Protein AF-A0A6B3UHX6-F1 (afdb_monomer)

Sequence (248 aa):
MYDYSDFPTDAGGYEPQPWIELVLLAAVVVLPILAFFLARAMLVGRFETDRRKAVETIYDAIDVRARGAAAAVGPAILYGADLLVKEIKDRLGAVIALGGPLAKELKALEDAIKGPPPPPPPPPPPGGHKCTCVCTCVDGKGGEGRAKAEDGQAQGQGQGQGQSQVSILTSGSVILTAPPTTASTPTTSTTNNDGGHKLDQTQRVRLAVGAFTDYWSGHKAQRLKELSEAQKALLTPAPTVSKTPAKH

Secondary structure (DSSP, 8-state):
-----------------HHHHHHHHHHHHHHHHHHHHHHHHHHHHHHHHHHHHHHHHHHHHHHHHHHHHHH--TTHHHHHHHHHHHHHHHHHHHHHTT-SHHHHHHHHHHHHHH-SPPPPPPPPPPPP-----------------------------------------SSS-----PPP---------------S----HHHHHHHHHHHHHHHHHHTHHHHHHHHHHHHHHHHSPPP---------

Structure (mmCIF, N/CA/C/O backbone):
data_AF-A0A6B3UHX6-F1
#
_entry.id   AF-A0A6B3UHX6-F1
#
loop_
_atom_site.group_PDB
_atom_site.id
_atom_site.type_symbol
_atom_site.label_atom_id
_atom_site.label_alt_id
_atom_site.label_comp_id
_atom_site.label_asym_id
_atom_site.label_entity_id
_atom_site.label_seq_id
_atom_site.pdbx_PDB_ins_code
_atom_site.Cartn_x
_atom_site.Cartn_y
_atom_site.Cartn_z
_atom_site.occupancy
_atom_site.B_iso_or_equiv
_atom_site.auth_seq_id
_atom_site.auth_comp_id
_atom_site.auth_asym_id
_atom_site.auth_atom_id
_atom_site.pdbx_PDB_model_num
ATOM 1 N N . MET A 1 1 ? -6.515 -18.595 82.289 1.00 56.25 1 MET A N 1
ATOM 2 C CA . MET A 1 1 ? -7.726 -19.031 81.568 1.00 56.25 1 MET A CA 1
ATOM 3 C C . MET A 1 1 ? -8.511 -17.754 81.325 1.00 56.25 1 MET A C 1
ATOM 5 O O . MET A 1 1 ? -9.077 -17.234 82.271 1.00 56.25 1 MET A O 1
ATOM 9 N N . TYR A 1 2 ? -8.332 -17.129 80.156 1.00 52.44 2 TYR A N 1
ATOM 10 C CA . TYR A 1 2 ? -9.000 -15.864 79.836 1.00 52.44 2 TYR A CA 1
ATOM 11 C C . TYR A 1 2 ? -10.373 -16.195 79.266 1.00 52.44 2 TYR A C 1
ATOM 13 O O . TYR A 1 2 ? -10.468 -16.881 78.249 1.00 52.44 2 TYR A O 1
ATOM 21 N N . ASP A 1 3 ? -11.398 -15.760 79.986 1.00 55.28 3 ASP A N 1
ATOM 22 C CA . ASP A 1 3 ? -12.802 -15.885 79.622 1.00 55.28 3 ASP A CA 1
ATOM 23 C C . ASP A 1 3 ? -13.059 -15.042 78.365 1.00 55.28 3 ASP A C 1
ATOM 25 O O . ASP A 1 3 ? -12.891 -13.824 78.373 1.00 55.28 3 ASP A O 1
ATOM 29 N N . TYR A 1 4 ? -13.381 -15.706 77.256 1.00 61.19 4 TYR A N 1
ATOM 30 C CA . TYR A 1 4 ? -13.574 -15.109 75.926 1.00 61.19 4 TYR A CA 1
ATOM 31 C C . TYR A 1 4 ? -15.047 -14.728 75.686 1.00 61.19 4 TYR A C 1
ATOM 33 O O . TYR A 1 4 ? -15.516 -14.710 74.550 1.00 61.19 4 TYR A O 1
ATOM 41 N N . SER A 1 5 ? -15.797 -14.492 76.763 1.00 65.50 5 SER A N 1
ATOM 42 C CA . SER A 1 5 ? -17.263 -14.543 76.754 1.00 65.50 5 SER A CA 1
ATOM 43 C C . SER A 1 5 ? -17.946 -13.176 76.656 1.00 65.50 5 SER A C 1
ATOM 45 O O . SER A 1 5 ? -19.168 -13.122 76.703 1.00 65.50 5 SER A O 1
ATOM 47 N N . ASP A 1 6 ? -17.191 -12.085 76.505 1.00 62.28 6 ASP A N 1
ATOM 48 C CA . ASP A 1 6 ? -17.741 -10.724 76.566 1.00 62.28 6 ASP A CA 1
ATOM 49 C C . ASP A 1 6 ? -17.302 -9.872 75.364 1.00 62.28 6 ASP A C 1
ATOM 51 O O . ASP A 1 6 ? -16.693 -8.809 75.485 1.00 62.28 6 ASP A O 1
ATOM 55 N N . PHE A 1 7 ? -17.566 -10.380 74.155 1.00 62.78 7 PHE A N 1
ATOM 56 C CA . PHE A 1 7 ? -17.671 -9.505 72.990 1.00 62.78 7 PHE A CA 1
ATOM 57 C C . PHE A 1 7 ? -19.109 -8.986 72.942 1.00 62.78 7 PHE A C 1
ATOM 59 O O . PHE A 1 7 ? -20.023 -9.806 72.801 1.00 62.78 7 PHE A O 1
ATOM 66 N N . PRO A 1 8 ? -19.334 -7.662 73.044 1.00 64.44 8 PRO A N 1
ATOM 67 C CA . PRO A 1 8 ? -20.672 -7.098 72.985 1.00 64.44 8 PRO A CA 1
ATOM 68 C C . PRO A 1 8 ? -21.302 -7.506 71.655 1.00 64.44 8 PRO A C 1
ATOM 70 O O . PRO A 1 8 ? -20.912 -7.042 70.585 1.00 64.44 8 PRO A O 1
ATOM 73 N N . THR A 1 9 ? -22.254 -8.435 71.732 1.00 64.19 9 THR A N 1
ATOM 74 C CA . THR A 1 9 ? -23.029 -8.894 70.574 1.00 64.19 9 THR A CA 1
ATOM 75 C C . THR A 1 9 ? -24.146 -7.900 70.237 1.00 64.19 9 THR A C 1
ATOM 77 O O . THR A 1 9 ? -24.859 -8.084 69.256 1.00 64.19 9 THR A O 1
ATOM 80 N N . ASP A 1 10 ? -24.222 -6.784 70.973 1.00 55.72 10 ASP A N 1
ATOM 81 C CA . ASP A 1 10 ? -24.953 -5.565 70.620 1.00 55.72 10 ASP A CA 1
ATOM 82 C C . ASP A 1 10 ? -24.249 -4.816 69.473 1.00 55.72 10 ASP A C 1
ATOM 84 O O . ASP A 1 10 ? -23.983 -3.613 69.521 1.00 55.72 10 ASP A O 1
ATOM 88 N N . ALA A 1 11 ? -23.932 -5.534 68.396 1.00 60.22 11 ALA A N 1
ATOM 89 C CA . ALA A 1 11 ? -23.737 -4.922 67.098 1.00 60.22 11 ALA A CA 1
ATOM 90 C C . ALA A 1 11 ? -25.123 -4.447 66.656 1.00 60.22 11 ALA A C 1
ATOM 92 O O . ALA A 1 11 ? -25.902 -5.222 66.101 1.00 60.22 11 ALA A O 1
ATOM 93 N N . GLY A 1 12 ? -25.448 -3.200 67.016 1.00 57.28 12 GLY A N 1
ATOM 94 C CA . GLY A 1 12 ? -26.728 -2.557 66.740 1.00 57.28 12 GLY A CA 1
ATOM 95 C C . GLY A 1 12 ? -27.237 -2.938 65.357 1.00 57.28 12 GLY A C 1
ATOM 96 O O . GLY A 1 12 ? -26.517 -2.777 64.370 1.00 57.28 12 GLY A O 1
ATOM 97 N N . GLY A 1 13 ? -28.447 -3.504 65.326 1.00 60.69 13 GLY A N 1
ATOM 98 C CA . GLY A 1 13 ? -29.090 -4.003 64.120 1.00 60.69 13 GLY A CA 1
ATOM 99 C C . GLY A 1 13 ? -29.012 -2.945 63.034 1.00 60.69 13 GLY A C 1
ATOM 100 O O . GLY A 1 13 ? -29.672 -1.911 63.112 1.00 60.69 13 GLY A O 1
ATOM 101 N N . TYR A 1 14 ? -28.139 -3.182 62.061 1.00 66.75 14 TYR A N 1
ATOM 102 C CA . TYR A 1 14 ? -27.963 -2.295 60.930 1.00 66.75 14 TYR A CA 1
ATOM 103 C C . TYR A 1 14 ? -29.204 -2.476 60.062 1.00 66.75 14 TYR A C 1
ATOM 105 O O . TYR A 1 14 ? -29.227 -3.335 59.189 1.00 66.75 14 TYR A O 1
ATOM 113 N N . GLU A 1 15 ? -30.274 -1.741 60.366 1.00 73.75 15 GLU A N 1
ATOM 114 C CA . GLU A 1 15 ? -31.429 -1.631 59.484 1.00 73.75 15 GLU A CA 1
ATOM 115 C C . GLU A 1 15 ? -30.927 -0.913 58.228 1.00 73.75 15 GLU A C 1
ATOM 117 O O . GLU A 1 15 ? -30.582 0.276 58.300 1.00 73.75 15 GLU A O 1
ATOM 122 N N . PRO A 1 16 ? -30.770 -1.622 57.093 1.00 69.25 16 PRO A N 1
ATOM 123 C CA . PRO A 1 16 ? -30.235 -1.006 55.900 1.00 69.25 16 PRO A CA 1
ATOM 124 C C . PRO A 1 16 ? -31.218 0.079 55.482 1.00 69.25 16 PRO A C 1
ATOM 126 O O . PRO A 1 16 ? -32.378 -0.173 55.160 1.00 69.25 16 PRO A O 1
ATOM 129 N N . GLN A 1 17 ? -30.753 1.322 55.532 1.00 82.62 17 GLN A N 1
ATOM 130 C CA . GLN A 1 17 ? -31.543 2.446 55.070 1.00 82.62 17 GLN A CA 1
ATOM 131 C C . GLN A 1 17 ? -31.915 2.193 53.595 1.00 82.62 17 GLN A C 1
ATOM 133 O O . GLN A 1 17 ? -31.029 1.863 52.803 1.00 82.62 17 GLN A O 1
ATOM 138 N N . PRO A 1 18 ? -33.182 2.370 53.181 1.00 85.50 18 PRO A N 1
ATOM 139 C CA . PRO A 1 18 ? -33.669 1.928 51.867 1.00 85.50 18 PRO A CA 1
ATOM 140 C C . PRO A 1 18 ? -32.958 2.602 50.680 1.00 85.50 18 PRO A C 1
ATOM 142 O O . PRO A 1 18 ? -32.935 2.076 49.569 1.00 85.50 18 PRO A O 1
ATOM 145 N N . TRP A 1 19 ? -32.329 3.759 50.901 1.00 87.44 19 TRP A N 1
ATOM 146 C CA . TRP A 1 19 ? -31.513 4.425 49.888 1.00 87.44 19 TRP A CA 1
ATOM 147 C C . TRP A 1 19 ? -30.165 3.727 49.645 1.00 87.44 19 TRP A C 1
ATOM 149 O O . TRP A 1 19 ? -29.647 3.802 48.533 1.00 87.44 19 TRP A O 1
ATOM 159 N N . ILE A 1 20 ? -29.607 3.020 50.636 1.00 88.38 20 ILE A N 1
ATOM 160 C CA . ILE A 1 20 ? -28.344 2.280 50.494 1.00 88.38 20 ILE A CA 1
ATOM 161 C C . ILE A 1 20 ? -28.529 1.127 49.505 1.00 88.38 20 ILE A C 1
ATOM 163 O O . ILE A 1 20 ? -27.691 0.953 48.622 1.00 88.38 20 ILE A O 1
ATOM 167 N N . GLU A 1 21 ? -29.643 0.393 49.584 1.00 85.75 21 GLU A N 1
ATOM 168 C CA . GLU A 1 21 ? -29.944 -0.688 48.634 1.00 85.75 21 GLU A CA 1
ATOM 169 C C . GLU A 1 21 ? -30.117 -0.169 47.201 1.00 85.75 21 GLU A C 1
ATOM 171 O O . GLU A 1 21 ? -29.601 -0.770 46.256 1.00 85.75 21 GLU A O 1
ATOM 176 N N . LEU A 1 22 ? -30.760 0.993 47.030 1.00 87.75 22 LEU A N 1
ATOM 177 C CA . LEU A 1 22 ? -30.884 1.651 45.726 1.00 87.75 22 LEU A CA 1
ATOM 178 C C . LEU A 1 22 ? -29.526 2.065 45.149 1.00 87.75 22 LEU A C 1
ATOM 180 O O . LEU A 1 22 ? -29.287 1.874 43.957 1.00 87.75 22 LEU A O 1
ATOM 184 N N . VAL A 1 23 ? -28.625 2.602 45.977 1.00 90.75 23 VAL A N 1
ATOM 185 C CA . VAL A 1 23 ? -27.266 2.968 45.547 1.00 90.75 23 VAL A CA 1
ATOM 186 C C . VAL A 1 23 ? -26.462 1.727 45.164 1.00 90.75 23 VAL A C 1
ATOM 188 O O . VAL A 1 23 ? -25.767 1.744 44.149 1.00 90.75 23 VAL A O 1
ATOM 191 N N . LEU A 1 24 ? -26.583 0.637 45.923 1.00 89.69 24 LEU A N 1
ATOM 192 C CA . LEU A 1 24 ? -25.912 -0.631 45.631 1.00 89.69 24 LEU A CA 1
ATOM 193 C C . LEU A 1 24 ? -26.404 -1.238 44.313 1.00 89.69 24 LEU A C 1
ATOM 195 O O . LEU A 1 24 ? -25.592 -1.614 43.468 1.00 89.69 24 LEU A O 1
ATOM 199 N N . LEU A 1 25 ? -27.719 -1.260 44.088 1.00 89.50 25 LEU A N 1
ATOM 200 C CA . LEU A 1 25 ? -28.306 -1.745 42.840 1.00 89.50 25 LEU A CA 1
ATOM 201 C C . LEU A 1 25 ? -27.918 -0.856 41.649 1.00 89.50 25 LEU A C 1
ATOM 203 O O . LEU A 1 25 ? -27.540 -1.364 40.593 1.00 89.50 25 LEU A O 1
ATOM 207 N N . ALA A 1 26 ? -27.924 0.468 41.828 1.00 90.19 26 ALA A N 1
ATOM 208 C CA . ALA A 1 26 ? -27.450 1.402 40.813 1.00 90.19 26 ALA A CA 1
ATOM 209 C C . ALA A 1 26 ? -25.963 1.186 40.494 1.00 90.19 26 ALA A C 1
ATOM 211 O O . ALA A 1 26 ? -25.594 1.168 39.322 1.00 90.19 26 ALA A O 1
ATOM 212 N N . ALA A 1 27 ? -25.110 0.954 41.494 1.00 91.88 27 ALA A N 1
ATOM 213 C CA . ALA A 1 27 ? -23.693 0.669 41.283 1.00 91.88 27 ALA A CA 1
ATOM 214 C C . ALA A 1 27 ? -23.483 -0.626 40.479 1.00 91.88 27 ALA A C 1
ATOM 216 O O . ALA A 1 27 ? -22.686 -0.636 39.539 1.00 91.88 27 ALA A O 1
ATOM 217 N N . VAL A 1 28 ? -24.245 -1.685 40.777 1.00 93.69 28 VAL A N 1
ATOM 218 C CA . VAL A 1 28 ? -24.197 -2.964 40.043 1.00 93.69 28 VAL A CA 1
ATOM 219 C C . VAL A 1 28 ? -24.607 -2.808 38.575 1.00 93.69 28 VAL A C 1
ATOM 221 O O . VAL A 1 28 ? -24.121 -3.561 37.740 1.00 93.69 28 VAL A O 1
ATOM 224 N N . VAL A 1 29 ? -25.442 -1.824 38.228 1.00 92.88 29 VAL A N 1
ATOM 225 C CA . VAL A 1 29 ? -25.860 -1.565 36.837 1.00 92.88 29 VAL A CA 1
ATOM 226 C C . VAL A 1 29 ? -24.941 -0.565 36.130 1.00 92.88 29 VAL A C 1
ATOM 228 O O . VAL A 1 29 ? -24.552 -0.774 34.982 1.00 92.88 29 VAL A O 1
ATOM 231 N N . VAL A 1 30 ? -24.552 0.519 36.799 1.00 92.56 30 VAL A N 1
ATOM 232 C CA . VAL A 1 30 ? -23.765 1.603 36.192 1.00 92.56 30 VAL A CA 1
ATOM 233 C C . VAL A 1 30 ? -22.323 1.172 35.935 1.00 92.56 30 VAL A C 1
ATOM 235 O O . VAL A 1 30 ? -21.780 1.480 34.873 1.00 92.56 30 VAL A O 1
ATOM 238 N N . LEU A 1 31 ? -21.702 0.426 36.855 1.00 92.12 31 LEU A N 1
ATOM 239 C CA . LEU A 1 31 ? -20.318 -0.030 36.700 1.00 92.12 31 LEU A CA 1
ATOM 240 C C . LEU A 1 31 ? -20.091 -0.926 35.468 1.00 92.12 31 LEU A C 1
ATOM 242 O O . LEU A 1 31 ? -19.160 -0.630 34.716 1.00 92.12 31 LEU A O 1
ATOM 246 N N . PRO A 1 32 ? -20.897 -1.970 35.181 1.00 88.81 32 PRO A N 1
ATOM 247 C CA . PRO A 1 32 ? -20.701 -2.775 33.977 1.00 88.81 32 PRO A CA 1
ATOM 248 C C . PRO A 1 32 ? -21.009 -1.997 32.697 1.00 88.81 32 PRO A C 1
ATOM 250 O O . PRO A 1 32 ? -20.323 -2.200 31.697 1.00 88.81 32 PRO A O 1
ATOM 253 N N . ILE A 1 33 ? -21.977 -1.072 32.714 1.00 89.06 33 ILE A N 1
ATOM 254 C CA . ILE A 1 33 ? -22.246 -0.197 31.564 1.00 89.06 33 ILE A CA 1
ATOM 255 C C . ILE A 1 33 ? -21.021 0.680 31.281 1.00 89.06 33 ILE A C 1
ATOM 257 O O . ILE A 1 33 ? -20.540 0.723 30.149 1.00 89.06 33 ILE A O 1
ATOM 261 N N . LEU A 1 34 ? -20.464 1.331 32.304 1.00 91.31 34 LEU A N 1
ATOM 262 C CA . LEU A 1 34 ? -19.262 2.150 32.163 1.00 91.31 34 LEU A CA 1
ATOM 263 C C . LEU A 1 34 ? -18.059 1.314 31.698 1.00 91.31 34 LEU A C 1
ATOM 265 O O . LEU A 1 34 ? -17.353 1.719 30.774 1.00 91.31 34 LEU A O 1
ATOM 269 N N . ALA A 1 35 ? -17.858 0.129 32.279 1.00 88.38 35 ALA A N 1
ATOM 270 C CA . ALA A 1 35 ? -16.807 -0.799 31.871 1.00 88.38 35 ALA A CA 1
ATOM 271 C C . ALA A 1 35 ? -16.966 -1.233 30.406 1.00 88.38 35 ALA A C 1
ATOM 273 O O . ALA A 1 35 ? -15.982 -1.273 29.671 1.00 88.38 35 ALA A O 1
ATOM 274 N N . PHE A 1 36 ? -18.195 -1.486 29.948 1.00 90.56 36 PHE A N 1
ATOM 275 C CA . PHE A 1 36 ? -18.488 -1.802 28.551 1.00 90.56 36 PHE A CA 1
ATOM 276 C C . PHE A 1 36 ? -18.148 -0.637 27.613 1.00 90.56 36 PHE A C 1
ATOM 278 O O . PHE A 1 36 ? -17.513 -0.849 26.579 1.00 90.56 36 PHE A O 1
ATOM 285 N N . PHE A 1 37 ? -18.512 0.599 27.968 1.00 86.81 37 PHE A N 1
ATOM 286 C CA . PHE A 1 37 ? -18.169 1.776 27.164 1.00 86.81 37 PHE A CA 1
ATOM 287 C C . PHE A 1 37 ? -16.658 2.027 27.112 1.00 86.81 37 PHE A C 1
ATOM 289 O O . PHE A 1 37 ? -16.133 2.308 26.035 1.00 86.81 37 PHE A O 1
ATOM 296 N N . LEU A 1 38 ? -15.946 1.863 28.230 1.00 86.50 38 LEU A N 1
ATOM 297 C CA . LEU A 1 38 ? -14.486 1.981 28.278 1.00 86.50 38 LEU A CA 1
ATOM 298 C C . LEU A 1 38 ? -13.796 0.870 27.477 1.00 86.50 38 LEU A C 1
ATOM 300 O O . LEU A 1 38 ? -12.899 1.155 26.683 1.00 86.50 38 LEU A O 1
ATOM 304 N N . ALA A 1 39 ? -14.249 -0.380 27.614 1.00 80.00 39 ALA A N 1
ATOM 305 C CA . ALA A 1 39 ? -13.743 -1.507 26.836 1.00 80.00 39 ALA A CA 1
ATOM 306 C C . ALA A 1 39 ? -13.970 -1.290 25.334 1.00 80.00 39 ALA A C 1
ATOM 308 O O . ALA A 1 39 ? -13.058 -1.492 24.534 1.00 80.00 39 ALA A O 1
ATOM 309 N N . ARG A 1 40 ? -15.155 -0.804 24.945 1.00 78.19 40 ARG A N 1
ATOM 310 C CA . ARG A 1 40 ? -15.479 -0.472 23.554 1.00 78.19 40 ARG A CA 1
ATOM 311 C C . ARG A 1 40 ? -14.627 0.682 23.024 1.00 78.19 40 ARG A C 1
ATOM 313 O O . ARG A 1 40 ? -14.124 0.582 21.908 1.00 78.19 40 ARG A O 1
ATOM 320 N N . ALA A 1 41 ? -14.431 1.744 23.805 1.00 73.75 41 ALA A N 1
ATOM 321 C CA . ALA A 1 41 ? -13.583 2.873 23.425 1.00 73.75 41 ALA A CA 1
ATOM 322 C C . ALA A 1 41 ? -12.118 2.445 23.233 1.00 73.75 41 ALA A C 1
ATOM 324 O O . ALA A 1 41 ? -11.493 2.821 22.241 1.00 73.75 41 ALA A O 1
ATOM 325 N N . MET A 1 42 ? -11.590 1.593 24.120 1.00 74.69 42 MET A N 1
ATOM 326 C CA . MET A 1 42 ? -10.247 1.029 23.962 1.00 74.69 42 MET A CA 1
ATOM 327 C C . MET A 1 42 ? -10.135 0.096 22.756 1.00 74.69 42 MET A C 1
ATOM 329 O O . MET A 1 42 ? -9.127 0.148 22.052 1.00 74.69 42 MET A O 1
ATOM 333 N N . LEU A 1 43 ? -11.155 -0.725 22.480 1.00 71.00 43 LEU A N 1
ATOM 334 C CA . LEU A 1 43 ? -11.156 -1.600 21.307 1.00 71.00 43 LEU A CA 1
ATOM 335 C C . LEU A 1 43 ? -11.064 -0.769 20.020 1.00 71.00 43 LEU A C 1
ATOM 337 O O . LEU A 1 43 ? -10.201 -1.022 19.186 1.00 71.00 43 LEU A O 1
ATOM 341 N N . VAL A 1 44 ? -11.901 0.267 19.895 1.00 70.50 44 VAL A N 1
ATOM 342 C CA . VAL A 1 44 ? -11.928 1.158 18.722 1.00 70.50 44 VAL A CA 1
ATOM 343 C C . VAL A 1 44 ? -10.605 1.917 18.562 1.00 70.50 44 VAL A C 1
ATOM 345 O O . VAL A 1 44 ? -10.053 1.937 17.463 1.00 70.50 44 VAL A O 1
ATOM 348 N N . GLY A 1 45 ? -10.040 2.460 19.646 1.00 66.50 45 GLY A N 1
ATOM 349 C CA . GLY A 1 45 ? -8.760 3.180 19.590 1.00 66.50 45 GLY A CA 1
ATOM 350 C C . GLY A 1 45 ? -7.567 2.297 19.196 1.00 66.50 45 GLY A C 1
ATOM 351 O O . GLY A 1 45 ? -6.654 2.753 18.500 1.00 66.50 45 GLY A O 1
ATOM 352 N N . ARG A 1 46 ? -7.581 1.013 19.583 1.00 70.25 46 ARG A N 1
ATOM 353 C CA . ARG A 1 46 ? -6.518 0.053 19.241 1.00 70.25 46 ARG A CA 1
ATOM 354 C C . ARG A 1 46 ? -6.543 -0.326 17.759 1.00 70.25 46 ARG A C 1
ATOM 356 O O . ARG A 1 46 ? -5.499 -0.350 17.112 1.00 70.25 46 ARG A O 1
ATOM 363 N N . PHE A 1 47 ? -7.736 -0.500 17.187 1.00 68.50 47 PHE A N 1
ATOM 364 C CA . PHE A 1 47 ? -7.879 -0.745 15.749 1.00 68.50 47 PHE A CA 1
ATOM 365 C C . PHE A 1 47 ? -7.375 0.422 14.897 1.00 68.50 47 PHE A C 1
ATOM 367 O O . PHE A 1 47 ? -6.796 0.198 13.837 1.00 68.50 47 PHE A O 1
ATOM 374 N N . GLU A 1 48 ? -7.554 1.667 15.340 1.00 74.00 48 GLU A N 1
ATOM 375 C CA . GLU A 1 48 ? -7.044 2.832 14.609 1.00 74.00 48 GLU A CA 1
ATOM 376 C C . GLU A 1 48 ? -5.514 2.887 14.589 1.00 74.00 48 GLU A C 1
ATOM 378 O O . GLU A 1 48 ? -4.920 3.243 13.567 1.00 74.00 48 GLU A O 1
ATOM 383 N N . THR A 1 49 ? -4.863 2.499 15.688 1.00 78.38 49 THR A N 1
ATOM 384 C CA . THR A 1 49 ? -3.397 2.442 15.758 1.00 78.38 49 THR A CA 1
ATOM 385 C C . THR A 1 49 ? -2.841 1.297 14.919 1.00 78.38 49 THR A C 1
ATOM 387 O O . THR A 1 49 ? -1.910 1.512 14.141 1.00 78.38 49 THR A O 1
ATOM 390 N N . ASP A 1 50 ? -3.441 0.110 15.008 1.00 81.25 50 ASP A N 1
ATOM 391 C CA . ASP A 1 50 ? -3.041 -1.047 14.201 1.00 81.25 50 ASP A CA 1
ATOM 392 C C . ASP A 1 50 ? -3.261 -0.790 12.706 1.00 81.25 50 ASP A C 1
ATOM 394 O O . ASP A 1 50 ? -2.434 -1.156 11.870 1.00 81.25 50 ASP A O 1
ATOM 398 N N . ARG A 1 51 ? -4.322 -0.056 12.357 1.00 80.62 51 ARG A N 1
ATOM 399 C CA . ARG A 1 51 ? -4.589 0.359 10.982 1.00 80.62 51 ARG A CA 1
ATOM 400 C C . ARG A 1 51 ? -3.538 1.327 10.450 1.00 80.62 51 ARG A C 1
ATOM 402 O O . ARG A 1 51 ? -3.074 1.139 9.329 1.00 80.62 51 ARG A O 1
ATOM 409 N N . ARG A 1 52 ? -3.133 2.339 11.227 1.00 85.12 52 ARG A N 1
ATOM 410 C CA . ARG A 1 52 ? -2.051 3.256 10.819 1.00 85.12 52 ARG A CA 1
ATOM 411 C C . ARG A 1 52 ? -0.748 2.496 10.577 1.00 85.12 52 ARG A C 1
ATOM 413 O O . ARG A 1 52 ? -0.145 2.668 9.523 1.00 85.12 52 ARG A O 1
ATOM 420 N N . LYS A 1 53 ? -0.387 1.585 11.486 1.00 89.06 53 LYS A N 1
ATOM 421 C CA . LYS A 1 53 ? 0.794 0.721 11.335 1.00 89.06 53 LYS A CA 1
ATOM 422 C C . LYS A 1 53 ? 0.712 -0.169 10.096 1.00 89.06 53 LYS A C 1
ATOM 424 O O . LYS A 1 53 ? 1.707 -0.328 9.395 1.00 89.06 53 LYS A O 1
ATOM 429 N N . ALA A 1 54 ? -0.461 -0.727 9.794 1.00 87.06 54 ALA A N 1
ATOM 430 C CA . ALA A 1 54 ? -0.658 -1.535 8.593 1.00 87.06 54 ALA A CA 1
ATOM 431 C C . ALA A 1 54 ? -0.445 -0.711 7.311 1.00 87.06 54 ALA A C 1
ATOM 433 O O . ALA A 1 54 ? 0.232 -1.174 6.395 1.00 87.06 54 ALA A O 1
ATOM 434 N N . VAL A 1 55 ? -0.964 0.521 7.259 1.00 90.31 55 VAL A N 1
ATOM 435 C CA . VAL A 1 55 ? -0.778 1.425 6.110 1.00 90.31 55 VAL A CA 1
ATOM 436 C C . VAL A 1 55 ? 0.692 1.821 5.947 1.00 90.31 55 VAL A C 1
ATOM 438 O O . VAL A 1 55 ? 1.205 1.787 4.831 1.00 90.31 55 VAL A O 1
ATOM 441 N N . GLU A 1 56 ? 1.390 2.129 7.041 1.00 92.69 56 GLU A N 1
ATOM 442 C CA . GLU A 1 56 ? 2.835 2.399 7.021 1.00 92.69 56 GLU A CA 1
ATOM 443 C C . GLU A 1 56 ? 3.633 1.185 6.533 1.00 92.69 56 GLU A C 1
ATOM 445 O O . GLU A 1 56 ? 4.480 1.319 5.655 1.00 92.69 56 GLU A O 1
ATOM 450 N N . THR A 1 57 ? 3.290 -0.013 7.009 1.00 92.94 57 THR A N 1
ATOM 451 C CA . THR A 1 57 ? 3.937 -1.265 6.586 1.00 92.94 57 THR A CA 1
ATOM 452 C C . THR A 1 57 ? 3.738 -1.525 5.090 1.00 92.94 57 THR A C 1
ATOM 454 O O . THR A 1 57 ? 4.667 -1.945 4.403 1.00 92.94 57 THR A O 1
ATOM 457 N N . ILE A 1 58 ? 2.536 -1.269 4.559 1.00 91.69 58 ILE A N 1
ATOM 458 C CA . ILE A 1 58 ? 2.257 -1.379 3.119 1.00 91.69 58 ILE A CA 1
ATOM 459 C C . ILE A 1 58 ? 3.083 -0.356 2.338 1.00 91.69 58 ILE A C 1
ATOM 461 O O . ILE A 1 58 ? 3.663 -0.701 1.308 1.00 91.69 58 ILE A O 1
ATOM 465 N N . TYR A 1 59 ? 3.152 0.882 2.830 1.00 94.56 59 TYR A N 1
ATOM 466 C CA . TYR A 1 59 ? 3.921 1.937 2.187 1.00 94.56 59 TYR A CA 1
ATOM 467 C C . TYR A 1 59 ? 5.407 1.586 2.097 1.00 94.56 59 TYR A C 1
ATOM 469 O O . TYR A 1 59 ? 5.986 1.662 1.012 1.00 94.56 59 TYR A O 1
ATOM 477 N N . ASP A 1 60 ? 6.004 1.167 3.214 1.00 95.38 60 ASP A N 1
ATOM 478 C CA . ASP A 1 60 ? 7.427 0.844 3.285 1.00 95.38 60 ASP A CA 1
ATOM 479 C C . ASP A 1 60 ? 7.755 -0.402 2.440 1.00 95.38 60 ASP A C 1
ATOM 481 O O . ASP A 1 60 ? 8.778 -0.430 1.757 1.00 95.38 60 ASP A O 1
ATOM 485 N N . ALA A 1 61 ? 6.863 -1.401 2.385 1.00 95.00 61 ALA A N 1
ATOM 486 C CA . ALA A 1 61 ? 7.033 -2.565 1.511 1.00 95.00 61 ALA A CA 1
ATOM 487 C C . ALA A 1 61 ? 7.078 -2.180 0.020 1.00 95.00 61 ALA A C 1
ATOM 489 O O . ALA A 1 61 ? 7.942 -2.662 -0.718 1.00 95.00 61 ALA A O 1
ATOM 490 N N . ILE A 1 62 ? 6.179 -1.293 -0.423 1.00 94.81 62 ILE A N 1
ATOM 491 C CA . ILE A 1 62 ? 6.153 -0.804 -1.809 1.00 94.81 62 ILE A CA 1
ATOM 492 C C . ILE A 1 62 ? 7.381 0.064 -2.095 1.00 94.81 62 ILE A C 1
ATOM 494 O O . ILE A 1 62 ? 7.991 -0.092 -3.149 1.00 94.81 62 ILE A O 1
ATOM 498 N N . ASP A 1 63 ? 7.787 0.926 -1.160 1.00 95.75 63 ASP A N 1
ATOM 499 C CA . ASP A 1 63 ? 8.958 1.795 -1.327 1.00 95.75 63 ASP A CA 1
ATOM 500 C C . ASP A 1 63 ? 10.254 0.982 -1.480 1.00 95.75 63 ASP A C 1
ATOM 502 O O . ASP A 1 63 ? 11.047 1.229 -2.390 1.00 95.75 63 ASP A O 1
ATOM 506 N N . VAL A 1 64 ? 10.443 -0.061 -0.661 1.00 96.38 64 VAL A N 1
ATOM 507 C CA . VAL A 1 64 ? 11.597 -0.971 -0.774 1.00 96.38 64 VAL A CA 1
ATOM 508 C C . VAL A 1 64 ? 11.621 -1.668 -2.138 1.00 96.38 64 VAL A C 1
ATOM 510 O O . VAL A 1 64 ? 12.678 -1.757 -2.768 1.00 96.38 64 VAL A O 1
ATOM 513 N N . ARG A 1 65 ? 10.467 -2.133 -2.634 1.00 96.62 65 ARG A N 1
ATOM 514 C CA . ARG A 1 65 ? 10.366 -2.758 -3.964 1.00 96.62 65 ARG A CA 1
ATOM 515 C C . ARG A 1 65 ? 10.604 -1.760 -5.091 1.00 96.62 65 ARG A C 1
ATOM 517 O O . ARG A 1 65 ? 11.303 -2.102 -6.040 1.00 96.62 65 ARG A O 1
ATOM 524 N N . ALA A 1 66 ? 10.075 -0.544 -4.980 1.00 96.31 66 ALA A N 1
ATOM 525 C CA . ALA A 1 66 ? 10.248 0.510 -5.972 1.00 96.31 66 ALA A CA 1
ATOM 526 C C . ALA A 1 66 ? 11.725 0.890 -6.113 1.00 96.31 66 ALA A C 1
ATOM 528 O O . ALA A 1 66 ? 12.262 0.881 -7.218 1.00 96.31 66 ALA A O 1
ATOM 529 N N . ARG A 1 67 ? 12.423 1.089 -4.988 1.00 96.62 67 ARG A N 1
ATOM 530 C CA . ARG A 1 67 ? 13.873 1.334 -4.975 1.00 96.62 67 ARG A CA 1
ATOM 531 C C . ARG A 1 67 ? 14.667 0.151 -5.521 1.00 96.62 67 ARG A C 1
ATOM 533 O O . ARG A 1 67 ? 15.608 0.356 -6.279 1.00 96.62 67 ARG A O 1
ATOM 540 N N . GLY A 1 68 ? 14.279 -1.079 -5.176 1.00 95.69 68 GLY A N 1
ATOM 541 C CA . GLY A 1 68 ? 14.898 -2.291 -5.717 1.00 95.69 68 GLY A CA 1
ATOM 542 C C . GLY A 1 68 ? 14.746 -2.404 -7.238 1.00 95.69 68 GLY A C 1
ATOM 543 O O . GLY A 1 68 ? 15.711 -2.720 -7.930 1.00 95.69 68 GLY A O 1
ATOM 544 N N . ALA A 1 69 ? 13.563 -2.085 -7.767 1.00 96.25 69 ALA A N 1
ATOM 545 C CA . ALA A 1 69 ? 13.311 -2.035 -9.203 1.00 96.25 69 ALA A CA 1
ATOM 546 C C . ALA A 1 69 ? 14.101 -0.901 -9.877 1.00 96.25 69 ALA A C 1
ATOM 548 O O . ALA A 1 69 ? 14.704 -1.120 -10.923 1.00 96.25 69 ALA A O 1
ATOM 549 N N . ALA A 1 70 ? 14.160 0.285 -9.266 1.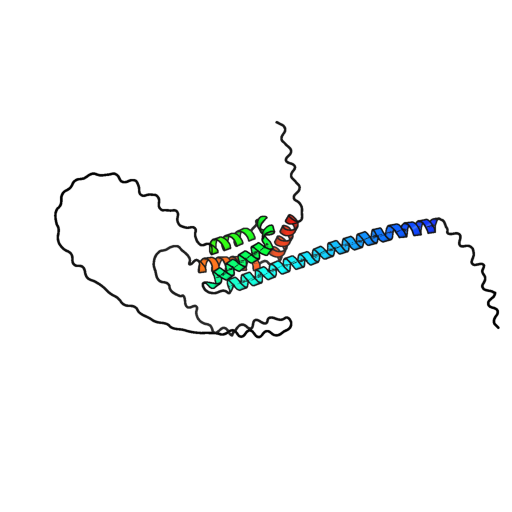00 95.81 70 ALA A N 1
ATOM 550 C CA . ALA A 1 70 ? 14.907 1.430 -9.789 1.00 95.81 70 ALA A CA 1
ATOM 551 C C . ALA A 1 70 ? 16.429 1.194 -9.813 1.00 95.81 70 ALA A C 1
ATOM 553 O O . ALA A 1 70 ? 17.122 1.695 -10.700 1.00 95.81 70 ALA A O 1
ATOM 554 N N . ALA A 1 71 ? 16.948 0.417 -8.858 1.00 96.12 71 ALA A N 1
ATOM 555 C CA . ALA A 1 71 ? 18.356 0.040 -8.783 1.00 96.12 71 ALA A CA 1
ATOM 556 C C . ALA A 1 71 ? 18.751 -1.056 -9.791 1.00 96.12 71 ALA A C 1
ATOM 558 O O . ALA A 1 71 ? 19.941 -1.251 -10.041 1.00 96.12 71 ALA A O 1
ATOM 559 N N . ALA A 1 72 ? 17.787 -1.776 -10.373 1.00 95.88 72 ALA A N 1
ATOM 560 C CA . ALA A 1 72 ? 18.070 -2.821 -11.347 1.00 95.88 72 ALA A CA 1
ATOM 561 C C . ALA A 1 72 ? 18.616 -2.230 -12.660 1.00 95.88 72 ALA A C 1
ATOM 563 O O . ALA A 1 72 ? 18.093 -1.254 -13.202 1.00 95.88 72 ALA A O 1
ATOM 564 N N . VAL A 1 73 ? 19.671 -2.849 -13.196 1.00 93.00 73 VAL A N 1
ATOM 565 C CA . VAL A 1 73 ? 20.353 -2.407 -14.422 1.00 93.00 73 VAL A CA 1
ATOM 566 C C . VAL A 1 73 ? 20.124 -3.418 -15.545 1.00 93.00 73 VAL A C 1
ATOM 568 O O . VAL A 1 73 ? 20.151 -4.629 -15.326 1.00 93.00 73 VAL A O 1
ATOM 571 N N . GLY A 1 74 ? 19.908 -2.917 -16.764 1.00 90.44 74 GLY A N 1
ATOM 572 C CA . GLY A 1 74 ? 19.699 -3.751 -17.947 1.00 90.44 74 GLY A CA 1
ATOM 573 C C . GLY A 1 74 ? 18.372 -4.524 -17.891 1.00 90.44 74 GLY A C 1
ATOM 574 O O . GLY A 1 74 ? 17.384 -3.991 -17.385 1.00 90.44 74 GLY A O 1
ATOM 575 N N . PRO A 1 75 ? 18.310 -5.774 -18.384 1.00 90.56 75 PRO A N 1
ATOM 576 C CA . PRO A 1 75 ? 17.053 -6.520 -18.506 1.00 90.56 75 PRO A CA 1
ATOM 577 C C . PRO A 1 75 ? 16.433 -6.915 -17.155 1.00 90.56 75 PRO A C 1
ATOM 579 O O . PRO A 1 75 ? 15.235 -7.191 -17.086 1.00 90.56 75 PRO A O 1
ATOM 582 N N . ALA A 1 76 ? 17.206 -6.888 -16.062 1.00 92.56 76 ALA A N 1
ATOM 583 C CA . ALA A 1 76 ? 16.706 -7.163 -14.714 1.00 92.56 76 ALA A CA 1
ATOM 584 C C . ALA A 1 76 ? 15.621 -6.166 -14.262 1.00 92.56 76 ALA A C 1
ATOM 586 O O . ALA A 1 76 ? 14.805 -6.497 -13.399 1.00 92.56 76 ALA A O 1
ATOM 587 N N . ILE A 1 77 ? 15.566 -4.970 -14.865 1.00 95.00 77 ILE A N 1
ATOM 588 C CA . ILE A 1 77 ? 14.542 -3.969 -14.551 1.00 95.00 77 ILE A CA 1
ATOM 589 C C . ILE A 1 77 ? 13.132 -4.425 -14.930 1.00 95.00 77 ILE A C 1
ATOM 591 O O . ILE A 1 77 ? 12.181 -4.071 -14.242 1.00 95.00 77 ILE A O 1
ATOM 595 N N . LEU A 1 78 ? 12.987 -5.252 -15.972 1.00 93.75 78 LEU A N 1
ATOM 596 C CA . LEU A 1 78 ? 11.687 -5.786 -16.386 1.00 93.75 78 LEU A CA 1
ATOM 597 C C . LEU A 1 78 ? 11.118 -6.710 -15.305 1.00 93.75 78 LEU A C 1
ATOM 599 O O . LEU A 1 78 ? 9.955 -6.592 -14.932 1.00 93.75 78 LEU A O 1
ATOM 603 N N . TYR A 1 79 ? 11.971 -7.573 -14.749 1.00 94.81 79 TYR A N 1
ATOM 604 C CA . TYR A 1 79 ? 11.606 -8.464 -13.650 1.00 94.81 79 TYR A CA 1
ATOM 605 C C . TYR A 1 79 ? 11.316 -7.689 -12.357 1.00 94.81 79 TYR A C 1
ATOM 607 O O . TYR A 1 79 ? 10.324 -7.954 -11.680 1.00 94.81 79 TYR A O 1
ATOM 615 N N . GLY A 1 80 ? 12.144 -6.691 -12.028 1.00 94.44 80 GLY A N 1
ATOM 616 C CA . GLY A 1 80 ? 11.913 -5.821 -10.872 1.00 94.44 80 GLY A CA 1
ATOM 617 C C . GLY A 1 80 ? 10.601 -5.037 -10.972 1.00 94.44 80 GLY A C 1
ATOM 618 O O . GLY A 1 80 ? 9.869 -4.936 -9.989 1.00 94.44 80 GLY A O 1
ATOM 619 N N . ALA A 1 81 ? 10.277 -4.531 -12.163 1.00 96.56 81 ALA A N 1
ATOM 620 C CA . ALA A 1 81 ? 9.038 -3.811 -12.425 1.00 96.56 81 ALA A CA 1
ATOM 621 C C . ALA A 1 81 ? 7.802 -4.724 -12.336 1.00 96.56 81 ALA A C 1
ATOM 623 O O . ALA A 1 81 ? 6.800 -4.316 -11.754 1.00 96.56 81 ALA A O 1
ATOM 624 N N . ASP A 1 82 ? 7.871 -5.963 -12.834 1.00 96.44 82 ASP A N 1
ATOM 625 C CA . ASP A 1 82 ? 6.771 -6.931 -12.702 1.00 96.44 82 ASP A CA 1
ATOM 626 C C . ASP A 1 82 ? 6.512 -7.308 -11.234 1.00 96.44 82 ASP A C 1
ATOM 628 O O . ASP A 1 82 ? 5.371 -7.268 -10.766 1.00 96.44 82 ASP A O 1
ATOM 632 N N . LEU A 1 83 ? 7.576 -7.559 -10.458 1.00 95.94 83 LEU A N 1
ATOM 633 C CA . LEU A 1 83 ? 7.466 -7.788 -9.013 1.00 95.94 83 LEU A CA 1
ATOM 634 C C . LEU A 1 83 ? 6.863 -6.588 -8.277 1.00 95.94 83 LEU A C 1
ATOM 636 O O . LEU A 1 83 ? 6.056 -6.775 -7.367 1.00 95.94 83 LEU A O 1
ATOM 640 N N . LEU A 1 84 ? 7.237 -5.367 -8.666 1.00 96.44 84 LEU A N 1
ATOM 641 C CA . LEU A 1 84 ? 6.669 -4.145 -8.104 1.00 96.44 84 LEU A CA 1
ATOM 642 C C . LEU A 1 84 ? 5.167 -4.044 -8.399 1.00 96.44 84 LEU A C 1
ATOM 644 O O . LEU A 1 84 ? 4.381 -3.834 -7.478 1.00 96.44 84 LEU A O 1
ATOM 648 N N . VAL A 1 85 ? 4.754 -4.239 -9.655 1.00 96.06 85 VAL A N 1
ATOM 649 C CA . VAL A 1 85 ? 3.335 -4.223 -10.048 1.00 96.06 85 VAL A CA 1
ATOM 650 C C . VAL A 1 85 ? 2.549 -5.294 -9.296 1.00 96.06 85 VAL A C 1
ATOM 652 O O . VAL A 1 85 ? 1.447 -5.019 -8.815 1.00 96.06 85 VAL A O 1
ATOM 655 N N . LYS A 1 86 ? 3.108 -6.499 -9.163 1.00 96.00 86 LYS A N 1
ATOM 656 C CA . LYS A 1 86 ? 2.489 -7.597 -8.421 1.00 96.00 86 LYS A CA 1
ATOM 657 C C . LYS A 1 86 ? 2.302 -7.251 -6.944 1.00 96.00 86 LYS A C 1
ATOM 659 O O . LYS A 1 86 ? 1.189 -7.352 -6.449 1.00 96.00 86 LYS A O 1
ATOM 664 N N . GLU A 1 87 ? 3.340 -6.760 -6.266 1.00 94.88 87 GLU A N 1
ATOM 665 C CA . GLU A 1 87 ? 3.259 -6.356 -4.854 1.00 94.88 87 GLU A CA 1
ATOM 666 C C . GLU A 1 87 ? 2.227 -5.234 -4.642 1.00 94.88 87 GLU A C 1
ATOM 668 O O . GLU A 1 87 ? 1.441 -5.269 -3.692 1.00 94.88 87 GLU A O 1
ATOM 673 N N . ILE A 1 88 ? 2.192 -4.255 -5.552 1.00 94.69 88 ILE A N 1
ATOM 674 C CA . ILE A 1 88 ? 1.208 -3.171 -5.532 1.00 94.69 88 ILE A CA 1
ATOM 675 C C . ILE A 1 88 ? -0.209 -3.738 -5.673 1.00 94.69 88 ILE A C 1
ATOM 677 O O . ILE A 1 88 ? -1.084 -3.377 -4.892 1.00 94.69 88 ILE A O 1
ATOM 681 N N . LYS A 1 89 ? -0.455 -4.651 -6.616 1.00 94.12 89 LYS A N 1
ATOM 682 C CA . LYS A 1 89 ? -1.772 -5.285 -6.794 1.00 94.12 89 LYS A CA 1
ATOM 683 C C . LYS A 1 89 ? -2.168 -6.166 -5.615 1.00 94.12 89 LYS A C 1
ATOM 685 O O . LYS A 1 89 ? -3.318 -6.107 -5.190 1.00 94.12 89 LYS A O 1
ATOM 690 N N . ASP A 1 90 ? -1.234 -6.929 -5.064 1.00 93.69 90 ASP A N 1
ATOM 691 C CA . ASP A 1 90 ? -1.499 -7.835 -3.948 1.00 93.69 90 ASP A CA 1
ATOM 692 C C . ASP A 1 90 ? -1.872 -7.052 -2.677 1.00 93.69 90 ASP A C 1
ATOM 694 O O . ASP A 1 90 ? -2.777 -7.447 -1.943 1.00 93.69 90 ASP A O 1
ATOM 698 N N . ARG A 1 91 ? -1.229 -5.901 -2.428 1.00 91.19 91 ARG A N 1
ATOM 699 C CA . ARG A 1 91 ? -1.495 -5.074 -1.234 1.00 91.19 91 ARG A CA 1
ATOM 700 C C . ARG A 1 91 ? -2.593 -4.038 -1.418 1.00 91.19 91 ARG A C 1
ATOM 702 O O . ARG A 1 91 ? -3.283 -3.702 -0.458 1.00 91.19 91 ARG A O 1
ATOM 709 N N . LEU A 1 92 ? -2.727 -3.494 -2.623 1.00 90.31 92 LEU A N 1
ATOM 710 C CA . LEU A 1 92 ? -3.604 -2.363 -2.915 1.00 90.31 92 LEU A CA 1
ATOM 711 C C . LEU A 1 92 ? -4.720 -2.706 -3.898 1.00 90.31 92 LEU A C 1
ATOM 713 O O . LEU A 1 92 ? -5.461 -1.803 -4.261 1.00 90.31 92 LEU A O 1
ATOM 717 N N . GLY A 1 93 ? -4.895 -3.958 -4.326 1.00 88.25 93 GLY A N 1
ATOM 718 C CA . GLY A 1 93 ? -5.831 -4.323 -5.398 1.00 88.25 93 GLY A CA 1
ATOM 719 C C . GLY A 1 93 ? -7.243 -3.754 -5.222 1.00 88.25 93 GLY A C 1
ATOM 720 O O . GLY A 1 93 ? -7.789 -3.158 -6.149 1.00 88.25 93 GLY A O 1
ATOM 721 N N . ALA A 1 94 ? -7.801 -3.834 -4.011 1.00 83.25 94 ALA A N 1
ATOM 722 C CA . ALA A 1 94 ? -9.102 -3.236 -3.699 1.00 83.25 94 ALA A CA 1
ATOM 723 C C . ALA A 1 94 ? -9.067 -1.695 -3.646 1.00 83.25 94 ALA A C 1
ATOM 725 O O . ALA A 1 94 ? -10.033 -1.033 -4.012 1.00 83.25 94 ALA A O 1
ATOM 726 N N . VAL A 1 95 ? -7.950 -1.113 -3.206 1.00 83.31 95 VAL A N 1
ATOM 727 C CA . VAL A 1 95 ? -7.754 0.339 -3.086 1.00 83.31 95 VAL A CA 1
ATOM 728 C C . VAL A 1 95 ? -7.560 0.993 -4.456 1.00 83.31 95 VAL A C 1
ATOM 730 O O . VAL A 1 95 ? -8.108 2.059 -4.709 1.00 83.31 95 VAL A O 1
ATOM 733 N N . ILE A 1 96 ? -6.844 0.342 -5.372 1.00 81.44 96 ILE A N 1
ATOM 734 C CA . ILE A 1 96 ? -6.597 0.830 -6.737 1.00 81.44 96 ILE A CA 1
ATOM 735 C C . ILE A 1 96 ? -7.894 0.890 -7.549 1.00 81.44 96 ILE A C 1
ATOM 737 O O . ILE A 1 96 ? -8.033 1.753 -8.415 1.00 81.44 96 ILE A O 1
ATOM 741 N N . ALA A 1 97 ? -8.866 0.023 -7.248 1.00 81.06 97 ALA A N 1
ATOM 742 C CA . ALA A 1 97 ? -10.174 0.035 -7.898 1.00 81.06 97 ALA A CA 1
ATOM 743 C C . ALA A 1 97 ? -10.955 1.344 -7.665 1.00 81.06 97 ALA A C 1
ATOM 745 O O . ALA A 1 97 ? -11.806 1.695 -8.479 1.00 81.06 97 ALA A O 1
ATOM 746 N N . LEU A 1 98 ? -10.636 2.099 -6.604 1.00 67.25 98 LEU A N 1
ATOM 747 C CA . LEU A 1 98 ? -11.218 3.421 -6.337 1.00 67.25 98 LEU A CA 1
ATOM 748 C C . LEU A 1 98 ? -10.675 4.516 -7.275 1.00 67.25 98 LEU A C 1
ATOM 750 O O . LEU A 1 98 ? -11.186 5.636 -7.278 1.00 67.25 98 LEU A O 1
ATOM 754 N N . GLY A 1 99 ? -9.675 4.195 -8.101 1.00 79.06 99 GLY A N 1
ATOM 755 C CA . GLY A 1 99 ? -9.054 5.122 -9.038 1.00 79.06 99 GLY A CA 1
ATOM 756 C C . GLY A 1 99 ? -8.111 6.120 -8.361 1.00 79.06 99 GLY A C 1
ATOM 757 O O . GLY A 1 99 ? -7.759 5.994 -7.192 1.00 79.06 99 GLY A O 1
ATOM 758 N N . GLY A 1 100 ? -7.651 7.111 -9.128 1.00 87.31 100 GLY A N 1
ATOM 759 C CA . GLY A 1 100 ? -6.772 8.179 -8.640 1.00 87.31 100 GLY A CA 1
ATOM 760 C C . GLY A 1 100 ? -5.428 8.272 -9.372 1.00 87.31 100 GLY A C 1
ATOM 761 O O . GLY A 1 100 ? -5.202 7.568 -10.360 1.00 87.31 100 GLY A O 1
ATOM 762 N N . PRO A 1 101 ? -4.532 9.170 -8.924 1.00 88.19 101 PRO A N 1
ATOM 763 C CA . PRO A 1 101 ? -3.225 9.376 -9.549 1.00 88.19 101 PRO A CA 1
ATOM 764 C C . PRO A 1 101 ? -2.336 8.125 -9.481 1.00 88.19 101 PRO A C 1
ATOM 766 O O . PRO A 1 101 ? -1.701 7.790 -10.476 1.00 88.19 101 PRO A O 1
ATOM 769 N N . LEU A 1 102 ? -2.392 7.356 -8.388 1.00 88.31 102 LEU A N 1
ATOM 770 C CA . LEU A 1 102 ? -1.641 6.103 -8.255 1.00 88.31 102 LEU A CA 1
ATOM 771 C C . LEU A 1 102 ? -2.023 5.079 -9.332 1.00 88.31 102 LEU A C 1
ATOM 773 O O . LEU A 1 102 ? -1.157 4.412 -9.891 1.00 88.31 102 LEU A O 1
ATOM 777 N N . ALA A 1 103 ? -3.315 4.973 -9.654 1.00 90.62 103 ALA A N 1
ATOM 778 C CA . ALA A 1 103 ? -3.793 4.065 -10.692 1.00 90.62 103 ALA A CA 1
ATOM 779 C C . ALA A 1 103 ? -3.285 4.468 -12.088 1.00 90.62 103 ALA A C 1
ATOM 781 O O . ALA A 1 103 ? -3.056 3.599 -12.928 1.00 90.62 103 ALA A O 1
ATOM 782 N N . LYS A 1 104 ? -3.081 5.771 -12.337 1.00 92.00 104 LYS A N 1
ATOM 783 C CA . LYS A 1 104 ? -2.509 6.270 -13.597 1.00 92.00 104 LYS A CA 1
ATOM 784 C C . LYS A 1 104 ? -1.039 5.883 -13.726 1.00 92.00 104 LYS A C 1
ATOM 786 O O . LYS A 1 104 ? -0.669 5.326 -14.755 1.00 92.00 104 LYS A O 1
ATOM 791 N N . GLU A 1 105 ? -0.245 6.111 -12.682 1.00 92.19 105 GLU A N 1
ATOM 792 C CA . GLU A 1 105 ? 1.177 5.740 -12.668 1.00 92.19 105 GLU A CA 1
ATOM 793 C C . GLU A 1 105 ? 1.366 4.222 -12.768 1.00 92.19 105 GLU A C 1
ATOM 795 O O . GLU A 1 105 ? 2.178 3.741 -13.554 1.00 92.19 105 GLU A O 1
ATOM 800 N N . LEU A 1 106 ? 0.553 3.443 -12.044 1.00 93.44 106 LEU A N 1
ATOM 801 C CA . LEU A 1 106 ? 0.593 1.983 -12.126 1.00 93.44 106 LEU A CA 1
ATOM 802 C C . LEU A 1 106 ? 0.240 1.479 -13.530 1.00 93.44 106 LEU A C 1
ATOM 804 O O . LEU A 1 106 ? 0.883 0.566 -14.041 1.00 93.44 106 LEU A O 1
ATOM 808 N N . LYS A 1 107 ? -0.762 2.084 -14.175 1.00 92.69 107 LYS A N 1
ATOM 809 C CA . LYS A 1 107 ? -1.130 1.738 -15.548 1.00 92.69 107 LYS A CA 1
ATOM 810 C C . LYS A 1 107 ? -0.025 2.104 -16.538 1.00 92.69 107 LYS A C 1
ATOM 812 O O . LYS A 1 107 ? 0.304 1.286 -17.389 1.00 92.69 107 LYS A O 1
ATOM 817 N N . ALA A 1 108 ? 0.586 3.279 -16.392 1.00 92.38 108 ALA A N 1
ATOM 818 C CA . ALA A 1 108 ? 1.729 3.680 -17.207 1.00 92.38 108 ALA A CA 1
ATOM 819 C C . ALA A 1 108 ? 2.910 2.707 -17.046 1.00 92.38 108 ALA A C 1
ATOM 821 O O . ALA A 1 108 ? 3.553 2.348 -18.033 1.00 92.38 108 ALA A O 1
ATOM 822 N N . LEU A 1 109 ? 3.153 2.225 -15.822 1.00 93.38 109 LEU A N 1
ATOM 823 C CA . LEU A 1 109 ? 4.156 1.202 -15.541 1.00 93.38 109 LEU A CA 1
ATOM 824 C C . LEU A 1 109 ? 3.812 -0.141 -16.206 1.00 93.38 109 LEU A C 1
ATOM 826 O O . LEU A 1 109 ? 4.667 -0.735 -16.857 1.00 93.38 109 LEU A O 1
ATOM 830 N N . GLU A 1 110 ? 2.565 -0.606 -16.113 1.00 94.50 110 GLU A N 1
ATOM 831 C CA . GLU A 1 110 ? 2.118 -1.830 -16.792 1.00 94.50 110 GLU A CA 1
ATOM 832 C C . GLU A 1 110 ? 2.224 -1.750 -18.316 1.00 94.50 110 GLU A C 1
ATOM 834 O O . GLU A 1 110 ? 2.641 -2.716 -18.958 1.00 94.50 110 GLU A O 1
ATOM 839 N N . ASP A 1 111 ? 1.840 -0.616 -18.896 1.00 92.50 111 ASP A N 1
ATOM 840 C CA . ASP A 1 111 ? 1.907 -0.383 -20.337 1.00 92.50 111 ASP A CA 1
ATOM 841 C C . ASP A 1 111 ? 3.372 -0.317 -20.804 1.00 92.50 111 ASP A C 1
ATOM 843 O O . ASP A 1 111 ? 3.715 -0.819 -21.876 1.00 92.50 111 ASP A O 1
ATOM 847 N N . ALA A 1 112 ? 4.269 0.226 -19.972 1.00 91.94 112 ALA A N 1
ATOM 848 C CA . ALA A 1 112 ? 5.705 0.189 -20.226 1.00 91.94 112 ALA A CA 1
ATOM 8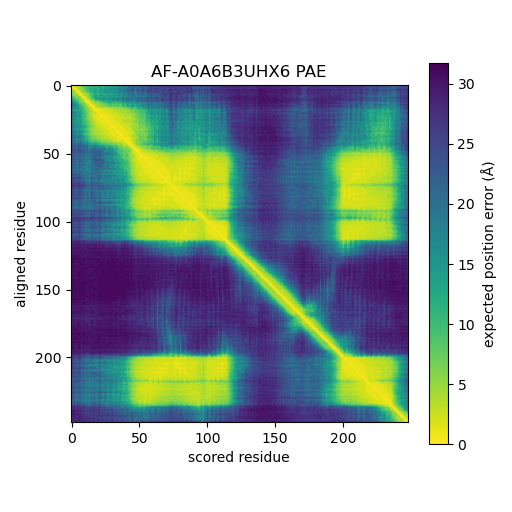49 C C . ALA A 1 112 ? 6.255 -1.249 -20.207 1.00 91.94 112 ALA A C 1
ATOM 851 O O . ALA A 1 112 ? 7.056 -1.596 -21.076 1.00 91.94 112 ALA A O 1
ATOM 852 N N . ILE A 1 113 ? 5.802 -2.090 -19.267 1.00 92.19 113 ILE A N 1
ATOM 853 C CA . ILE A 1 113 ? 6.220 -3.499 -19.160 1.00 92.19 113 ILE A CA 1
ATOM 854 C C . ILE A 1 113 ? 5.697 -4.326 -20.338 1.00 92.19 113 ILE A C 1
ATOM 856 O O . ILE A 1 113 ? 6.460 -5.102 -20.905 1.00 92.19 113 ILE A O 1
ATOM 860 N N . LYS A 1 114 ? 4.431 -4.165 -20.741 1.00 90.81 114 LYS A N 1
ATOM 861 C CA . LYS A 1 114 ? 3.821 -4.933 -21.849 1.00 90.81 114 LYS A CA 1
ATOM 862 C C . LYS A 1 114 ? 4.387 -4.564 -23.225 1.00 90.81 114 LYS A C 1
ATOM 864 O O . LYS A 1 114 ? 4.224 -5.325 -24.176 1.00 90.81 114 LYS A O 1
ATOM 869 N N . GLY A 1 115 ? 5.079 -3.430 -23.324 1.00 82.38 115 GLY A N 1
ATOM 870 C CA . GLY A 1 115 ? 5.620 -2.921 -24.576 1.00 82.38 115 GLY A CA 1
ATOM 871 C C . GLY A 1 115 ? 4.551 -2.252 -25.452 1.00 82.38 115 GLY A C 1
ATOM 872 O O . GLY A 1 115 ? 3.360 -2.279 -25.142 1.00 82.38 115 GLY A O 1
ATOM 873 N N . PRO A 1 116 ? 4.962 -1.581 -26.545 1.00 73.06 116 PRO A N 1
ATOM 874 C CA . PRO A 1 116 ? 4.017 -0.951 -27.461 1.00 73.06 116 PRO A CA 1
ATOM 875 C C . PRO A 1 116 ? 3.063 -2.001 -28.059 1.00 73.06 116 PRO A C 1
ATOM 877 O O . PRO A 1 116 ? 3.531 -3.082 -28.428 1.00 73.06 116 PRO A O 1
ATOM 880 N N . PRO A 1 117 ? 1.760 -1.688 -28.209 1.00 63.97 117 PRO A N 1
ATOM 881 C CA . PRO A 1 117 ? 0.827 -2.591 -28.871 1.00 63.97 117 PRO A CA 1
ATOM 882 C C . PRO A 1 117 ? 1.337 -2.925 -30.283 1.00 63.97 117 PRO A C 1
ATOM 884 O O . PRO A 1 117 ? 1.970 -2.069 -30.919 1.00 63.97 117 PRO A O 1
ATOM 887 N N . PRO A 1 118 ? 1.109 -4.158 -30.775 1.00 60.03 118 PRO A N 1
ATOM 888 C CA . PRO A 1 118 ? 1.523 -4.535 -32.119 1.00 60.03 118 PRO A CA 1
ATOM 889 C C . PRO A 1 118 ? 0.935 -3.535 -33.126 1.00 60.03 118 PRO A C 1
ATOM 891 O O . PRO A 1 118 ? -0.220 -3.127 -32.961 1.00 60.03 118 PRO A O 1
ATOM 894 N N . PRO A 1 119 ? 1.715 -3.090 -34.131 1.00 64.38 119 PRO A N 1
ATOM 895 C CA . PRO A 1 119 ? 1.193 -2.195 -35.152 1.00 64.38 119 PRO A CA 1
ATOM 896 C C . PRO A 1 119 ? -0.050 -2.838 -35.785 1.00 64.38 119 PRO A C 1
ATOM 898 O O . PRO A 1 119 ? -0.054 -4.058 -35.987 1.00 64.38 119 PRO A O 1
ATOM 901 N N . PRO A 1 120 ? -1.110 -2.056 -36.064 1.00 68.50 120 PRO A N 1
ATOM 902 C CA . PRO A 1 120 ? -2.287 -2.586 -36.734 1.00 68.50 120 PRO A CA 1
ATOM 903 C C . PRO A 1 120 ? -1.850 -3.272 -38.036 1.00 68.50 120 PRO A C 1
ATOM 905 O O . PRO A 1 120 ? -0.936 -2.768 -38.701 1.00 68.50 120 PRO A O 1
ATOM 908 N N . PRO A 1 121 ? -2.450 -4.426 -38.387 1.00 67.88 121 PRO A N 1
ATOM 909 C CA . PRO A 1 121 ? -2.101 -5.121 -39.615 1.00 67.88 121 PRO A CA 1
ATOM 910 C C . PRO A 1 121 ? -2.224 -4.143 -40.789 1.00 67.88 121 PRO A C 1
ATOM 912 O O . PRO A 1 121 ? -3.178 -3.354 -40.815 1.00 67.88 121 PRO A O 1
ATOM 915 N N . PRO A 1 122 ? -1.259 -4.145 -41.728 1.00 72.38 122 PRO A N 1
ATOM 916 C CA . PRO A 1 122 ? -1.319 -3.261 -42.877 1.00 72.38 122 PRO A CA 1
ATOM 917 C C . PRO A 1 122 ? -2.666 -3.463 -43.581 1.00 72.38 122 PRO A C 1
ATOM 919 O O . PRO A 1 122 ? -3.119 -4.608 -43.700 1.00 72.38 122 PRO A O 1
ATOM 922 N N . PRO A 1 123 ? -3.332 -2.376 -44.014 1.00 74.75 123 PRO A N 1
ATOM 923 C CA . PRO A 1 123 ? -4.563 -2.501 -44.773 1.00 74.75 123 PRO A CA 1
ATOM 924 C C . PRO A 1 123 ? -4.310 -3.436 -45.964 1.00 74.75 123 PRO A C 1
ATOM 926 O O . PRO A 1 123 ? -3.237 -3.355 -46.576 1.00 74.75 123 PRO A O 1
ATOM 929 N N . PRO A 1 124 ? -5.248 -4.350 -46.275 1.00 73.38 124 PRO A N 1
ATOM 930 C CA . PRO A 1 124 ? -5.091 -5.249 -47.405 1.00 73.38 124 PRO A CA 1
ATOM 931 C C . PRO A 1 124 ? -4.796 -4.418 -48.660 1.00 73.38 124 PRO A C 1
ATOM 933 O O . PRO A 1 124 ? -5.420 -3.366 -48.845 1.00 73.38 124 PRO A O 1
ATOM 936 N N . PRO A 1 125 ? -3.830 -4.840 -49.497 1.00 66.38 125 PRO A N 1
ATOM 937 C CA . PRO A 1 125 ? -3.487 -4.105 -50.702 1.00 66.38 125 PRO A CA 1
ATOM 938 C C . PRO A 1 125 ? -4.760 -3.868 -51.529 1.00 66.38 125 PRO A C 1
ATOM 940 O O . PRO A 1 125 ? -5.579 -4.788 -51.642 1.00 66.38 125 PRO A O 1
ATOM 943 N N . PRO A 1 126 ? -4.952 -2.657 -52.089 1.00 62.06 126 PRO A N 1
ATOM 944 C CA . PRO A 1 126 ? -6.072 -2.373 -52.973 1.00 62.06 126 PRO A CA 1
ATOM 945 C C 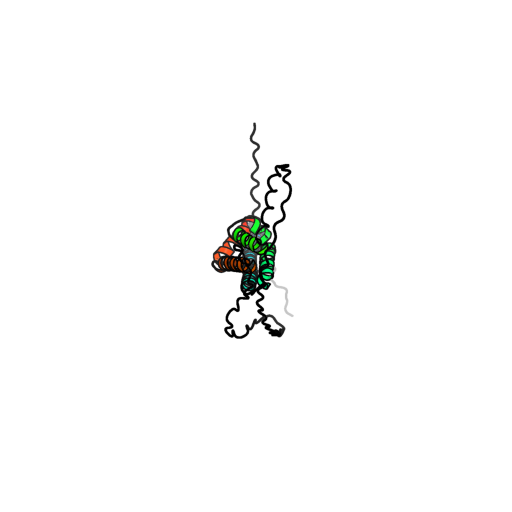. PRO A 1 126 ? -6.147 -3.456 -54.046 1.00 62.06 126 PRO A C 1
ATOM 947 O O . PRO A 1 126 ? -5.148 -3.754 -54.705 1.00 62.06 126 PRO A O 1
ATOM 950 N N . GLY A 1 127 ? -7.317 -4.086 -54.155 1.00 48.09 127 GLY A N 1
ATOM 951 C CA . GLY A 1 127 ? -7.561 -5.201 -55.057 1.00 48.09 127 GLY A CA 1
ATOM 952 C C . GLY A 1 127 ? -7.026 -4.915 -56.457 1.00 48.09 127 GLY A C 1
ATOM 953 O O . GLY A 1 127 ? -7.277 -3.858 -57.033 1.00 48.09 127 GLY A O 1
ATOM 954 N N . GLY A 1 128 ? -6.267 -5.874 -56.984 1.00 46.00 128 GLY A N 1
ATOM 955 C CA . GLY A 1 128 ? -5.670 -5.791 -58.303 1.00 46.00 128 GLY A CA 1
ATOM 956 C C . GLY A 1 128 ? -6.715 -5.515 -59.378 1.00 46.00 128 GLY A C 1
ATOM 957 O O . GLY A 1 128 ? -7.604 -6.329 -59.635 1.00 46.00 128 GLY A O 1
ATOM 958 N N . HIS A 1 129 ? -6.549 -4.396 -60.073 1.00 46.25 129 HIS A N 1
ATOM 959 C CA . HIS A 1 129 ? -7.058 -4.280 -61.424 1.00 46.25 129 HIS A CA 1
ATOM 960 C C . HIS A 1 129 ? -6.246 -5.237 -62.297 1.00 46.25 129 HIS A C 1
ATOM 962 O O . HIS A 1 129 ? -5.058 -5.033 -62.546 1.00 46.25 129 HIS A O 1
ATOM 968 N N . LYS A 1 130 ? -6.896 -6.320 -62.733 1.00 44.53 130 LYS A N 1
ATOM 969 C CA . LYS A 1 130 ? -6.420 -7.163 -63.827 1.00 44.53 130 LYS A CA 1
ATOM 970 C C . LYS A 1 130 ? -6.342 -6.294 -65.083 1.00 44.53 130 LYS A C 1
ATOM 972 O O . LYS A 1 130 ? -7.324 -6.163 -65.803 1.00 44.53 130 LYS A O 1
ATOM 977 N N . CYS A 1 131 ? -5.183 -5.701 -65.336 1.00 39.56 131 CYS A N 1
ATOM 978 C CA . CYS A 1 131 ? -4.836 -5.241 -66.671 1.00 39.56 131 CYS A CA 1
ATOM 979 C C . CYS A 1 131 ? -4.274 -6.443 -67.427 1.00 39.56 131 CYS A C 1
ATOM 981 O O . CYS A 1 131 ? -3.128 -6.848 -67.236 1.00 39.56 131 CYS A O 1
ATOM 983 N N . THR A 1 132 ? -5.120 -7.055 -68.251 1.00 45.94 132 THR A N 1
ATOM 984 C CA . THR A 1 132 ? -4.705 -8.034 -69.253 1.00 45.94 132 THR A CA 1
ATOM 985 C C . THR A 1 132 ? -4.059 -7.273 -70.405 1.00 45.94 132 THR A C 1
ATOM 987 O O . THR A 1 132 ? -4.701 -6.986 -71.409 1.00 45.94 132 THR A O 1
ATOM 990 N N . CYS A 1 133 ? -2.790 -6.908 -70.245 1.00 39.22 133 CYS A N 1
ATOM 991 C CA . CYS A 1 133 ? -1.982 -6.385 -71.339 1.00 39.22 133 CYS A CA 1
ATOM 992 C C . CYS A 1 133 ? -1.051 -7.501 -71.805 1.00 39.22 133 CYS A C 1
ATOM 994 O O . CYS A 1 133 ? -0.039 -7.792 -71.169 1.00 39.22 133 CYS A O 1
ATOM 996 N N . VAL A 1 134 ? -1.417 -8.140 -72.914 1.00 46.12 134 VAL A N 1
ATOM 997 C CA . VAL A 1 134 ? -0.487 -8.912 -73.736 1.00 46.12 134 VAL A CA 1
ATOM 998 C C . VAL A 1 134 ? 0.477 -7.911 -74.367 1.00 46.12 134 VAL A C 1
ATOM 1000 O O . VAL A 1 134 ? 0.079 -7.177 -75.265 1.00 46.12 134 VAL A O 1
ATOM 1003 N N . CYS A 1 135 ? 1.727 -7.890 -73.910 1.00 39.50 135 CYS A N 1
ATOM 1004 C CA . CYS A 1 135 ? 2.836 -7.317 -74.665 1.00 39.50 135 CYS A CA 1
ATOM 1005 C C . CYS A 1 135 ? 4.004 -8.302 -74.649 1.00 39.50 135 CYS A C 1
ATOM 1007 O O . CYS A 1 135 ? 4.544 -8.665 -73.607 1.00 39.50 135 CYS A O 1
ATOM 1009 N N . THR A 1 136 ? 4.331 -8.751 -75.851 1.00 36.88 136 THR A N 1
ATOM 1010 C CA . THR A 1 136 ? 5.441 -9.613 -76.238 1.00 36.88 136 THR A CA 1
ATOM 1011 C C . THR A 1 136 ? 6.804 -8.949 -76.006 1.00 36.88 136 THR A C 1
ATOM 1013 O O . THR A 1 136 ? 6.992 -7.779 -76.325 1.00 36.88 136 THR A O 1
ATOM 1016 N N . CYS A 1 137 ? 7.713 -9.754 -75.452 1.00 38.41 137 CYS A N 1
ATOM 1017 C CA . CYS A 1 137 ? 9.182 -9.780 -75.496 1.00 38.41 137 CYS A CA 1
ATOM 1018 C C . CYS A 1 137 ? 9.935 -8.692 -76.287 1.00 38.41 137 CYS A C 1
ATOM 1020 O O . CYS A 1 137 ? 9.654 -8.524 -77.467 1.00 38.41 137 CYS A O 1
ATOM 1022 N N . VAL A 1 138 ? 11.031 -8.168 -75.704 1.00 42.97 138 VAL A N 1
ATOM 1023 C CA . VAL A 1 138 ? 12.358 -8.061 -76.360 1.00 42.97 138 VAL A CA 1
ATOM 1024 C C . VAL A 1 138 ? 13.474 -8.182 -75.305 1.00 42.97 138 VAL A C 1
ATOM 1026 O O . VAL A 1 138 ? 13.480 -7.464 -74.306 1.00 42.97 138 VAL A O 1
ATOM 1029 N N . ASP A 1 139 ? 14.408 -9.100 -75.557 1.00 46.28 139 ASP A N 1
ATOM 1030 C CA . ASP A 1 139 ? 15.685 -9.317 -74.873 1.00 46.28 139 ASP A CA 1
ATOM 1031 C C . ASP A 1 139 ? 16.574 -8.064 -74.766 1.00 46.28 139 ASP A C 1
ATOM 1033 O O . ASP A 1 139 ? 16.726 -7.301 -75.720 1.00 46.28 139 ASP A O 1
ATOM 1037 N N . GLY A 1 140 ? 17.265 -7.902 -73.633 1.00 43.00 140 GLY A N 1
ATOM 1038 C CA . GLY A 1 140 ? 18.209 -6.803 -73.424 1.00 43.00 140 GLY A CA 1
ATOM 1039 C C . GLY A 1 140 ? 19.276 -7.112 -72.377 1.00 43.00 140 GLY A C 1
ATOM 1040 O O . GLY A 1 140 ? 19.049 -6.976 -71.182 1.00 43.00 140 GLY A O 1
ATOM 1041 N N . LYS A 1 141 ? 20.446 -7.523 -72.870 1.00 41.62 141 LYS A N 1
ATOM 1042 C CA . LYS A 1 141 ? 21.739 -7.707 -72.192 1.00 41.62 141 LYS A CA 1
ATOM 1043 C C . LYS A 1 141 ? 22.093 -6.656 -71.123 1.00 41.62 141 LYS A C 1
ATOM 1045 O O . LYS A 1 141 ? 22.036 -5.463 -71.394 1.00 41.62 141 LYS A O 1
ATOM 1050 N N . GLY A 1 142 ? 22.770 -7.144 -70.079 1.00 38.78 142 GLY A N 1
ATOM 1051 C CA . GLY A 1 142 ? 24.067 -6.596 -69.657 1.00 38.78 142 GLY A CA 1
ATOM 1052 C C . GLY A 1 142 ? 24.068 -5.725 -68.401 1.00 38.78 142 GLY A C 1
ATOM 1053 O O . GLY A 1 142 ? 23.425 -4.685 -68.357 1.00 38.78 142 GLY A O 1
ATOM 1054 N N . GLY A 1 143 ? 24.878 -6.116 -67.413 1.00 40.50 143 GLY A N 1
ATOM 1055 C CA . GLY A 1 143 ? 25.217 -5.249 -66.285 1.00 40.50 143 GLY A CA 1
ATOM 1056 C C . GLY A 1 143 ? 25.837 -5.982 -65.100 1.00 40.50 143 GLY A C 1
ATOM 1057 O O . GLY A 1 143 ? 25.177 -6.180 -64.087 1.00 40.50 143 GLY A O 1
ATOM 1058 N N . GLU A 1 144 ? 27.106 -6.377 -65.231 1.00 45.59 144 GLU A N 1
ATOM 1059 C CA . GLU A 1 144 ? 27.990 -6.710 -64.106 1.00 45.59 144 GLU A CA 1
ATOM 1060 C C . GLU A 1 144 ? 28.121 -5.523 -63.137 1.00 45.59 144 GLU A C 1
ATOM 1062 O O . GLU A 1 144 ? 28.274 -4.378 -63.563 1.00 45.59 144 GLU A O 1
ATOM 1067 N N . GLY A 1 145 ? 28.119 -5.796 -61.828 1.00 42.03 145 GLY A N 1
ATOM 1068 C CA . GLY A 1 145 ? 28.170 -4.754 -60.799 1.00 42.03 145 GLY A CA 1
ATOM 1069 C C . GLY A 1 145 ? 28.593 -5.244 -59.414 1.00 42.03 145 GLY A C 1
ATOM 1070 O O . GLY A 1 145 ? 27.826 -5.155 -58.470 1.00 42.03 145 GLY A O 1
ATOM 1071 N N . ARG A 1 146 ? 29.814 -5.784 -59.342 1.00 44.78 146 ARG A N 1
ATOM 1072 C CA . ARG A 1 146 ? 30.841 -5.655 -58.283 1.00 44.78 146 ARG A CA 1
ATOM 1073 C C . ARG A 1 146 ? 30.429 -5.609 -56.793 1.00 44.78 146 ARG A C 1
ATOM 1075 O O . ARG A 1 146 ? 29.811 -4.673 -56.303 1.00 44.78 146 ARG A O 1
ATOM 1082 N N . ALA A 1 147 ? 30.989 -6.575 -56.065 1.00 40.88 147 ALA A N 1
ATOM 1083 C CA . ALA A 1 147 ? 31.112 -6.656 -54.613 1.00 40.88 147 ALA A CA 1
ATOM 1084 C C . ALA A 1 147 ? 31.735 -5.417 -53.938 1.00 40.88 147 ALA A C 1
ATOM 1086 O O . ALA A 1 147 ? 32.661 -4.805 -54.478 1.00 40.88 147 ALA A O 1
ATOM 1087 N N . LYS A 1 148 ? 31.346 -5.177 -52.679 1.00 46.69 148 LYS A N 1
ATOM 1088 C CA . LYS A 1 148 ? 32.260 -4.669 -51.651 1.00 46.69 148 LYS A CA 1
ATOM 1089 C C . LYS A 1 148 ? 31.959 -5.341 -50.308 1.00 46.69 148 LYS A C 1
ATOM 1091 O O . LYS A 1 148 ? 30.885 -5.169 -49.742 1.00 46.69 148 LYS A O 1
ATOM 1096 N N . ALA A 1 149 ? 32.919 -6.152 -49.877 1.00 38.91 149 ALA A N 1
ATOM 1097 C CA . ALA A 1 149 ? 33.076 -6.634 -48.517 1.00 38.91 149 ALA A CA 1
ATOM 1098 C C . ALA A 1 149 ? 33.578 -5.490 -47.629 1.00 38.91 149 ALA A C 1
ATOM 1100 O O . ALA A 1 149 ? 34.350 -4.656 -48.104 1.00 38.91 149 ALA A O 1
ATOM 1101 N N . GLU A 1 150 ? 33.201 -5.495 -46.356 1.00 45.78 150 GLU A N 1
ATOM 1102 C CA . GLU A 1 150 ? 34.052 -4.964 -45.295 1.00 45.78 150 GLU A CA 1
ATOM 1103 C C . GLU A 1 150 ? 33.753 -5.711 -43.991 1.00 45.78 150 GLU A C 1
ATOM 1105 O O . GLU A 1 150 ? 32.635 -5.720 -43.475 1.00 45.78 150 GLU A O 1
ATOM 1110 N N . ASP A 1 151 ? 34.798 -6.407 -43.549 1.00 39.66 151 ASP A N 1
ATOM 1111 C CA . ASP A 1 151 ? 34.963 -7.114 -42.292 1.00 39.66 151 ASP A CA 1
ATOM 1112 C C . ASP A 1 151 ? 34.998 -6.148 -41.098 1.00 39.66 151 ASP A C 1
ATOM 1114 O O . ASP A 1 151 ? 35.463 -5.013 -41.199 1.00 39.66 151 ASP A O 1
ATOM 1118 N N . GLY A 1 152 ? 34.570 -6.633 -39.931 1.00 38.94 152 GLY A N 1
ATOM 1119 C CA . GLY A 1 152 ? 34.599 -5.874 -38.681 1.00 38.94 152 GLY A CA 1
ATOM 1120 C C . GLY A 1 152 ? 34.382 -6.748 -37.450 1.00 38.94 152 GLY A C 1
ATOM 1121 O O . GLY A 1 152 ? 33.410 -6.585 -36.721 1.00 38.94 152 GLY A O 1
ATOM 1122 N N . GLN A 1 153 ? 35.287 -7.703 -37.249 1.00 43.81 153 GLN A N 1
ATOM 1123 C CA . GLN A 1 153 ? 35.405 -8.573 -36.080 1.00 43.81 153 GLN A CA 1
ATOM 1124 C C . GLN A 1 153 ? 36.001 -7.808 -34.883 1.00 43.81 153 GLN A C 1
ATOM 1126 O O . GLN A 1 153 ? 37.081 -7.235 -35.002 1.00 43.81 153 GLN A O 1
ATOM 1131 N N . ALA A 1 154 ? 35.364 -7.870 -33.708 1.00 40.09 154 ALA A N 1
ATOM 1132 C CA . ALA A 1 154 ? 36.049 -7.664 -32.428 1.00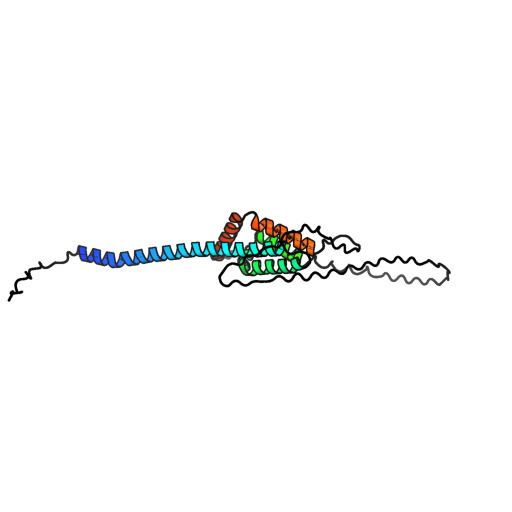 40.09 154 ALA A CA 1
ATOM 1133 C C . ALA A 1 154 ? 35.370 -8.446 -31.290 1.00 40.09 154 ALA A C 1
ATOM 1135 O O . ALA A 1 154 ? 34.249 -8.160 -30.875 1.00 40.09 154 ALA A O 1
ATOM 1136 N N . GLN A 1 155 ? 36.102 -9.453 -30.804 1.00 43.97 155 GLN A N 1
ATOM 1137 C CA . GLN A 1 155 ? 35.896 -10.182 -29.555 1.00 43.97 155 GLN A CA 1
ATOM 1138 C C . GLN A 1 155 ? 36.057 -9.265 -28.336 1.00 43.97 155 GLN A C 1
ATOM 1140 O O . GLN A 1 155 ? 36.953 -8.427 -28.293 1.00 43.97 155 GLN A O 1
ATOM 1145 N N . GLY A 1 156 ? 35.275 -9.539 -27.293 1.00 37.97 156 GLY A N 1
ATOM 1146 C CA . GLY A 1 156 ? 35.491 -9.021 -25.945 1.00 37.97 156 GLY A CA 1
ATOM 1147 C C . GLY A 1 156 ? 34.914 -9.974 -24.904 1.00 37.97 156 GLY A C 1
ATOM 1148 O O . GLY A 1 156 ? 33.798 -9.784 -24.434 1.00 37.97 156 GLY A O 1
ATOM 1149 N N . GLN A 1 157 ? 35.666 -11.031 -24.585 1.00 44.41 157 GLN A N 1
ATOM 1150 C CA . GLN A 1 157 ? 35.467 -11.874 -23.404 1.00 44.41 157 GLN A CA 1
ATOM 1151 C C . GLN A 1 157 ? 35.728 -11.054 -22.135 1.00 44.41 157 GLN A C 1
ATOM 1153 O O . GLN A 1 157 ? 36.773 -10.424 -22.005 1.00 44.41 157 GLN A O 1
ATOM 1158 N N . GLY A 1 158 ? 34.812 -11.139 -21.174 1.00 38.25 158 GLY A N 1
ATOM 1159 C CA . GLY A 1 158 ? 34.992 -10.618 -19.822 1.00 38.25 158 GLY A CA 1
ATOM 1160 C C . GLY A 1 158 ? 34.137 -11.403 -18.837 1.00 38.25 158 GLY A C 1
ATOM 1161 O O . GLY A 1 158 ? 33.044 -10.978 -18.478 1.00 38.25 158 GLY A O 1
ATOM 1162 N N . GLN A 1 159 ? 34.621 -12.580 -18.432 1.00 47.00 159 GLN A N 1
ATOM 1163 C CA . GLN A 1 159 ? 34.117 -13.303 -17.265 1.00 47.00 159 GLN A CA 1
ATOM 1164 C C . GLN A 1 159 ? 34.497 -12.527 -15.998 1.00 47.00 159 GLN A C 1
ATOM 1166 O O . GLN A 1 159 ? 35.675 -12.346 -15.707 1.00 47.00 159 GLN A O 1
ATOM 1171 N N . GLY A 1 160 ? 33.494 -12.114 -15.227 1.00 37.44 160 GLY A N 1
ATOM 1172 C CA . GLY A 1 160 ? 33.651 -11.595 -13.871 1.00 37.44 160 GLY A CA 1
ATOM 1173 C C . GLY A 1 160 ? 32.608 -12.231 -12.961 1.00 37.44 160 GLY A C 1
ATOM 1174 O O . GLY A 1 160 ? 31.551 -11.655 -12.723 1.00 37.44 160 GLY A O 1
ATOM 1175 N N . GLN A 1 161 ? 32.879 -13.449 -12.487 1.00 48.66 161 GLN A N 1
ATOM 1176 C CA . GLN A 1 161 ? 32.113 -14.085 -11.415 1.00 48.66 161 GLN A CA 1
ATOM 1177 C C . GLN A 1 161 ? 32.422 -13.370 -10.091 1.00 48.66 161 GLN A C 1
ATOM 1179 O O . GLN A 1 161 ? 33.380 -13.704 -9.400 1.00 48.66 161 GLN A O 1
ATOM 1184 N N . GLY A 1 162 ? 31.605 -12.380 -9.734 1.00 39.34 162 GLY A N 1
ATOM 1185 C CA . GLY A 1 162 ? 31.548 -11.832 -8.381 1.00 39.34 162 GLY A CA 1
ATOM 1186 C C . GLY A 1 162 ? 30.591 -12.664 -7.533 1.00 39.34 162 GLY A C 1
ATOM 1187 O O . GLY A 1 162 ? 29.384 -12.443 -7.563 1.00 39.34 162 GLY A O 1
ATOM 1188 N N . GLN A 1 163 ? 31.116 -13.650 -6.807 1.00 46.03 163 GLN A N 1
ATOM 1189 C CA . GLN A 1 163 ? 30.349 -14.395 -5.811 1.00 46.03 163 GLN A CA 1
ATOM 1190 C C . GLN A 1 163 ? 30.014 -13.465 -4.635 1.00 46.03 163 GLN A C 1
ATOM 1192 O O . GLN A 1 163 ? 30.894 -13.089 -3.863 1.00 46.03 163 GLN A O 1
ATOM 1197 N N . SER A 1 164 ? 28.742 -13.092 -4.482 1.00 43.34 164 SER A N 1
ATOM 1198 C CA . SER A 1 164 ? 28.255 -12.490 -3.239 1.00 43.34 164 SER A CA 1
ATOM 1199 C C . SER A 1 164 ? 28.236 -13.554 -2.145 1.00 43.34 164 SER A C 1
ATOM 1201 O O . SER A 1 164 ? 27.452 -14.501 -2.202 1.00 43.34 164 SER A O 1
ATOM 1203 N N . GLN A 1 165 ? 29.094 -13.397 -1.139 1.00 41.97 165 GLN A N 1
ATOM 1204 C CA . GLN A 1 165 ? 28.994 -14.160 0.099 1.00 41.97 165 GLN A CA 1
ATOM 1205 C C . GLN A 1 165 ? 27.833 -13.611 0.931 1.00 41.97 165 GLN A C 1
ATOM 1207 O O . GLN A 1 165 ? 27.841 -12.453 1.346 1.00 41.97 165 GLN A O 1
ATOM 1212 N N . VAL A 1 166 ? 26.831 -14.453 1.175 1.00 39.78 166 VAL A N 1
ATOM 1213 C CA . VAL A 1 166 ? 25.761 -14.189 2.138 1.00 39.78 166 VAL A CA 1
ATOM 1214 C C . VAL A 1 166 ? 26.181 -14.828 3.458 1.00 39.78 166 VAL A C 1
ATOM 1216 O O . VAL A 1 166 ? 26.102 -16.044 3.612 1.00 39.78 166 VAL A O 1
ATOM 1219 N N . SER A 1 167 ? 26.642 -14.015 4.408 1.00 41.19 167 SER A N 1
ATOM 1220 C CA . SER A 1 167 ? 26.828 -14.456 5.793 1.00 41.19 167 SER A CA 1
ATOM 1221 C C . SER A 1 167 ? 25.518 -14.249 6.546 1.00 41.19 167 SER A C 1
ATOM 1223 O O . SER A 1 167 ? 25.132 -13.121 6.849 1.00 41.19 167 SER A O 1
ATOM 1225 N N . ILE A 1 168 ? 24.804 -15.345 6.807 1.00 38.34 168 ILE A N 1
ATOM 1226 C CA . ILE A 1 168 ? 23.592 -15.345 7.628 1.00 38.34 168 ILE A CA 1
ATOM 1227 C C . ILE A 1 168 ? 24.036 -15.318 9.093 1.00 38.34 168 ILE A C 1
ATOM 1229 O O . ILE A 1 168 ? 24.418 -16.343 9.652 1.00 38.34 168 ILE A O 1
ATOM 1233 N N . LEU A 1 169 ? 23.999 -14.139 9.714 1.00 41.84 169 LEU A N 1
ATOM 1234 C CA . LEU A 1 169 ? 24.102 -14.008 11.165 1.00 41.84 169 LEU A CA 1
ATOM 1235 C C . LEU A 1 169 ? 22.707 -14.158 11.772 1.00 41.84 169 LEU A C 1
ATOM 1237 O O . LEU A 1 169 ? 21.797 -13.365 11.531 1.00 41.84 169 LEU A O 1
ATOM 1241 N N . THR A 1 170 ? 22.547 -15.225 12.546 1.00 46.84 170 THR A N 1
ATOM 1242 C CA . THR A 1 170 ? 21.358 -15.522 13.335 1.00 46.84 170 THR A CA 1
ATOM 1243 C C . THR A 1 170 ? 21.038 -14.348 14.265 1.00 46.84 170 THR A C 1
ATOM 1245 O O . THR A 1 170 ? 21.886 -13.921 15.046 1.00 46.84 170 THR A O 1
ATOM 1248 N N . SER A 1 171 ? 19.778 -13.903 14.214 1.00 49.88 171 SER A N 1
ATOM 1249 C CA . SER A 1 171 ? 19.140 -12.833 15.008 1.00 49.88 171 SER A CA 1
ATOM 1250 C C . SER A 1 171 ? 19.159 -11.422 14.395 1.00 49.88 171 SER A C 1
ATOM 1252 O O . SER A 1 171 ? 19.762 -10.491 14.916 1.00 49.88 171 SER A O 1
ATOM 1254 N N . GLY A 1 172 ? 18.363 -11.244 13.333 1.00 51.88 172 GLY A N 1
ATOM 1255 C CA . GLY A 1 172 ? 17.454 -10.090 13.251 1.00 51.88 172 GLY A CA 1
ATOM 1256 C C . GLY A 1 172 ? 17.983 -8.768 12.689 1.00 51.88 172 GLY A C 1
ATOM 1257 O O . GLY A 1 172 ? 17.380 -7.733 12.956 1.00 51.88 172 GLY A O 1
ATOM 1258 N N . SER A 1 173 ? 19.056 -8.771 11.899 1.00 41.28 173 SER A N 1
ATOM 1259 C CA . SER A 1 173 ? 19.534 -7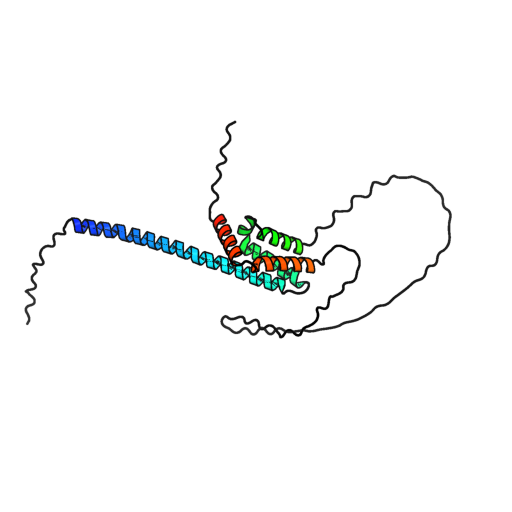.578 11.191 1.00 41.28 173 SER A CA 1
ATOM 1260 C C . SER A 1 173 ? 20.170 -7.976 9.858 1.00 41.28 173 SER A C 1
ATOM 1262 O O . SER A 1 173 ? 21.152 -8.715 9.832 1.00 41.28 173 SER A O 1
ATOM 1264 N N . VAL A 1 174 ? 19.593 -7.516 8.743 1.00 44.12 174 VAL A N 1
ATOM 1265 C CA . VAL A 1 174 ? 20.200 -7.641 7.410 1.00 44.12 174 VAL A CA 1
ATOM 1266 C C . VAL A 1 174 ? 20.986 -6.362 7.151 1.00 44.12 174 VAL A C 1
ATOM 1268 O O . VAL A 1 174 ? 20.404 -5.326 6.833 1.00 44.12 174 VAL A O 1
ATOM 1271 N N . ILE A 1 175 ? 22.309 -6.424 7.287 1.00 40.41 175 ILE A N 1
ATOM 1272 C CA . ILE A 1 175 ? 23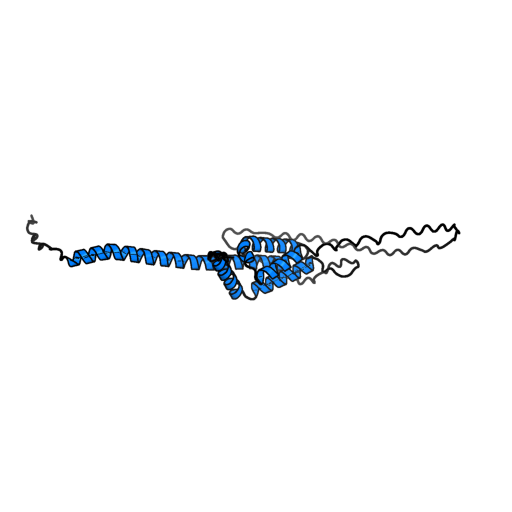.194 -5.345 6.843 1.00 40.41 175 ILE A CA 1
ATOM 1273 C C . ILE A 1 175 ? 23.540 -5.620 5.379 1.00 40.41 175 ILE A C 1
ATOM 1275 O O . ILE A 1 175 ? 24.319 -6.522 5.078 1.00 40.41 175 ILE A O 1
ATOM 1279 N N . LEU A 1 176 ? 22.952 -4.850 4.459 1.00 41.69 176 LEU A N 1
ATOM 1280 C CA . LEU A 1 176 ? 23.447 -4.768 3.086 1.00 41.69 176 LEU A CA 1
ATOM 1281 C C . LEU A 1 176 ? 24.679 -3.860 3.079 1.00 41.69 176 LEU A C 1
ATOM 1283 O O . LEU A 1 176 ? 24.564 -2.640 2.982 1.00 41.69 176 LEU A O 1
ATOM 1287 N N . THR A 1 177 ? 25.867 -4.443 3.182 1.00 45.09 177 THR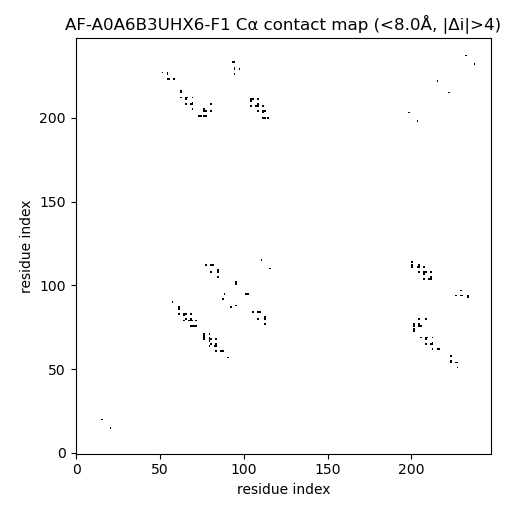 A N 1
ATOM 1288 C CA . THR A 1 177 ? 27.106 -3.728 2.874 1.00 45.09 177 THR A CA 1
ATOM 1289 C C . THR A 1 177 ? 27.240 -3.645 1.357 1.00 45.09 177 THR A C 1
ATOM 1291 O O . THR A 1 177 ? 27.540 -4.634 0.689 1.00 45.09 177 THR A O 1
ATOM 1294 N N . ALA A 1 178 ? 26.971 -2.465 0.796 1.00 48.41 178 ALA A N 1
ATOM 1295 C CA . ALA A 1 178 ? 27.264 -2.184 -0.603 1.00 48.41 178 ALA A CA 1
ATOM 1296 C C . ALA A 1 178 ? 28.789 -2.248 -0.832 1.00 48.41 178 ALA A C 1
ATOM 1298 O O . ALA A 1 178 ? 29.541 -1.707 -0.015 1.00 48.41 178 ALA A O 1
ATOM 1299 N N . PRO A 1 179 ? 29.274 -2.889 -1.911 1.00 51.31 179 PRO A N 1
ATOM 1300 C CA . PRO A 1 179 ? 30.684 -2.811 -2.275 1.00 51.31 179 PRO A CA 1
ATOM 1301 C C . PRO A 1 179 ? 31.063 -1.362 -2.633 1.00 51.31 179 PRO A C 1
ATOM 1303 O O . PRO A 1 179 ? 30.207 -0.605 -3.100 1.00 51.31 179 PRO A O 1
ATOM 1306 N N . PRO A 1 180 ? 32.330 -0.954 -2.428 1.00 45.25 180 PRO A N 1
ATOM 1307 C CA . PRO A 1 180 ? 32.782 0.385 -2.775 1.00 45.25 180 PRO A CA 1
ATOM 1308 C C . PRO A 1 180 ? 32.599 0.631 -4.274 1.00 45.25 180 PRO A C 1
ATOM 1310 O O . PRO A 1 180 ? 33.090 -0.122 -5.114 1.00 45.25 180 PRO A O 1
ATOM 1313 N N . THR A 1 181 ? 31.884 1.708 -4.588 1.00 43.28 181 THR A N 1
ATOM 1314 C CA . THR A 1 181 ? 31.650 2.215 -5.937 1.00 43.28 181 THR A CA 1
ATOM 1315 C C . THR A 1 181 ? 32.977 2.619 -6.577 1.00 43.28 181 THR A C 1
ATOM 1317 O O . THR A 1 181 ? 33.423 3.757 -6.442 1.00 43.28 181 THR A O 1
ATOM 1320 N N . THR A 1 182 ? 33.622 1.713 -7.307 1.00 41.69 182 THR A N 1
ATOM 1321 C CA . THR A 1 182 ? 34.556 2.120 -8.354 1.00 41.69 182 THR A CA 1
ATOM 1322 C C . THR A 1 182 ? 33.725 2.649 -9.514 1.00 41.69 182 THR A C 1
ATOM 1324 O O . THR A 1 182 ? 32.968 1.916 -10.151 1.00 41.69 182 THR A O 1
ATOM 1327 N N . ALA A 1 183 ? 33.827 3.961 -9.734 1.00 49.62 183 ALA A N 1
ATOM 1328 C CA . ALA A 1 183 ? 33.217 4.680 -10.841 1.00 49.62 183 ALA A CA 1
ATOM 1329 C C . ALA A 1 183 ? 33.599 4.013 -12.170 1.00 49.62 183 ALA A C 1
ATOM 1331 O O . ALA A 1 183 ? 34.658 4.266 -12.737 1.00 49.62 183 ALA A O 1
ATOM 1332 N N . SER A 1 184 ? 32.728 3.126 -12.634 1.00 39.56 184 SER A N 1
ATOM 1333 C CA . SER A 1 184 ? 32.811 2.494 -13.939 1.00 39.56 184 SER A CA 1
ATOM 1334 C C . SER A 1 184 ? 31.762 3.176 -14.798 1.00 39.56 184 SER A C 1
ATOM 1336 O O . SER A 1 184 ? 30.560 3.064 -14.554 1.00 39.56 184 SER A O 1
ATOM 1338 N N . THR A 1 185 ? 32.249 3.968 -15.744 1.00 45.41 185 THR A N 1
ATOM 1339 C CA . THR A 1 185 ? 31.495 4.651 -16.790 1.00 45.41 185 THR A CA 1
ATOM 1340 C C . THR A 1 185 ? 30.446 3.705 -17.389 1.00 45.41 185 THR A C 1
ATOM 1342 O O . THR A 1 185 ? 30.786 2.559 -17.687 1.00 45.41 185 THR A O 1
ATOM 1345 N N . PRO A 1 186 ? 29.184 4.129 -17.582 1.00 42.19 186 PRO A N 1
ATOM 1346 C CA . PRO A 1 186 ? 28.172 3.264 -18.171 1.00 42.19 186 PRO A CA 1
ATOM 1347 C C . PRO A 1 186 ? 28.565 2.935 -19.614 1.00 42.19 186 PRO A C 1
ATOM 1349 O O . PRO A 1 186 ? 28.497 3.785 -20.499 1.00 42.19 186 PRO A O 1
ATOM 1352 N N . THR A 1 187 ? 28.993 1.696 -19.851 1.00 37.00 187 THR A N 1
ATOM 1353 C CA . THR A 1 187 ? 29.176 1.155 -21.196 1.00 37.00 187 THR A CA 1
ATOM 1354 C C . THR A 1 187 ? 27.793 0.937 -21.797 1.00 37.00 187 THR A C 1
ATOM 1356 O O . THR A 1 187 ? 27.114 -0.048 -21.517 1.00 37.00 187 THR A O 1
ATOM 1359 N N . THR A 1 188 ? 27.346 1.902 -22.593 1.00 42.50 188 THR A N 1
ATOM 1360 C CA . THR A 1 188 ? 26.233 1.751 -23.526 1.00 42.50 188 THR A CA 1
ATOM 1361 C C . THR A 1 188 ? 26.566 0.603 -24.476 1.00 42.50 188 THR A C 1
ATOM 1363 O O . THR A 1 188 ? 27.450 0.724 -25.321 1.00 42.50 188 THR A O 1
ATOM 1366 N N . SER A 1 189 ? 25.878 -0.530 -24.339 1.00 43.72 189 SER A N 1
ATOM 1367 C CA . SER A 1 189 ? 25.857 -1.556 -25.377 1.00 43.72 189 SER A CA 1
ATOM 1368 C C . SER A 1 189 ? 25.107 -0.988 -26.579 1.00 43.72 189 SER A C 1
ATOM 1370 O O . SER A 1 189 ? 23.877 -0.991 -26.627 1.00 43.72 189 SER A O 1
ATOM 1372 N N . THR A 1 190 ? 25.870 -0.435 -27.518 1.00 41.03 190 THR A N 1
ATOM 1373 C CA . THR A 1 190 ? 25.415 0.011 -28.833 1.00 41.03 190 THR A CA 1
ATOM 1374 C C . THR A 1 190 ? 25.006 -1.209 -29.652 1.00 41.03 190 THR A C 1
ATOM 1376 O O . THR A 1 190 ? 25.818 -1.814 -30.347 1.00 41.03 190 THR A O 1
ATOM 1379 N N . THR A 1 191 ? 23.733 -1.586 -29.574 1.00 47.22 191 THR A N 1
ATOM 1380 C CA . THR A 1 191 ? 23.092 -2.385 -30.621 1.00 47.22 191 THR A CA 1
ATOM 1381 C C . THR A 1 191 ? 22.781 -1.440 -31.776 1.00 47.22 191 THR A C 1
ATOM 1383 O O . THR A 1 191 ? 21.784 -0.721 -31.761 1.00 47.22 191 THR A O 1
ATOM 1386 N N . ASN A 1 192 ? 23.687 -1.392 -32.750 1.00 48.97 192 ASN A N 1
ATOM 1387 C CA . ASN A 1 192 ? 23.417 -0.814 -34.060 1.00 48.97 192 ASN A CA 1
ATOM 1388 C C . ASN A 1 192 ? 22.375 -1.690 -34.763 1.00 48.97 192 ASN A C 1
ATOM 1390 O O . ASN A 1 192 ? 22.606 -2.889 -34.904 1.00 48.97 192 ASN A O 1
ATOM 1394 N N . ASN A 1 193 ? 21.240 -1.101 -35.145 1.00 46.06 193 ASN A N 1
ATOM 1395 C CA . ASN A 1 193 ? 20.614 -1.240 -36.466 1.00 46.06 193 ASN A CA 1
ATOM 1396 C C . ASN A 1 193 ? 19.277 -0.477 -36.497 1.00 46.06 193 ASN A C 1
ATOM 1398 O O . ASN A 1 193 ? 18.317 -0.843 -35.827 1.00 46.06 193 ASN A O 1
ATOM 1402 N N . ASP A 1 194 ? 19.292 0.606 -37.272 1.00 42.75 194 ASP A N 1
ATOM 1403 C CA . ASP A 1 194 ? 18.256 1.120 -38.170 1.00 42.75 194 ASP A CA 1
ATOM 1404 C C . ASP A 1 194 ? 16.768 1.088 -37.782 1.00 42.75 194 ASP A C 1
ATOM 1406 O O . ASP A 1 194 ? 16.122 0.049 -37.671 1.00 42.75 194 ASP A O 1
ATOM 1410 N N . GLY A 1 195 ? 16.186 2.293 -37.798 1.00 38.31 195 GLY A N 1
ATOM 1411 C CA . GLY A 1 195 ? 14.753 2.522 -37.980 1.00 38.31 195 GLY A CA 1
ATOM 1412 C C . GLY A 1 195 ? 14.094 3.178 -36.773 1.00 38.31 195 GLY A C 1
ATOM 1413 O O . GLY A 1 195 ? 13.912 2.559 -35.732 1.00 38.31 195 GLY A O 1
ATOM 1414 N N . GLY A 1 196 ? 13.737 4.455 -36.909 1.00 43.12 196 GLY A N 1
ATOM 1415 C CA . GLY A 1 196 ? 13.205 5.286 -35.833 1.00 43.12 196 GLY A CA 1
ATOM 1416 C C . GLY A 1 196 ? 11.979 4.735 -35.087 1.00 43.12 196 GLY A C 1
ATOM 1417 O O . GLY A 1 196 ? 11.210 3.915 -35.579 1.00 43.12 196 GLY A O 1
ATOM 1418 N N . HIS A 1 197 ? 11.775 5.302 -33.894 1.00 49.00 197 HIS A N 1
ATOM 1419 C CA . HIS A 1 197 ? 10.602 5.154 -33.026 1.00 49.00 197 HIS A CA 1
ATOM 1420 C C . HIS A 1 197 ? 10.393 3.793 -32.354 1.00 49.00 197 HIS A C 1
ATOM 1422 O O . HIS A 1 197 ? 9.392 3.123 -32.581 1.00 49.00 197 HIS A O 1
ATOM 1428 N N . LYS A 1 198 ? 11.248 3.474 -31.380 1.00 53.47 198 LYS A N 1
ATOM 1429 C CA . LYS A 1 198 ? 10.880 2.745 -30.155 1.00 53.47 198 LYS A CA 1
ATOM 1430 C C . LYS A 1 198 ? 11.988 3.000 -29.139 1.00 53.47 198 LYS A C 1
ATOM 1432 O O . LYS A 1 198 ? 13.112 2.571 -29.354 1.00 53.47 198 LYS A O 1
ATOM 1437 N N . LEU A 1 199 ? 11.696 3.725 -28.053 1.00 63.00 199 LEU A N 1
ATOM 1438 C CA . LEU A 1 199 ? 12.552 3.599 -26.872 1.00 63.00 199 LEU A CA 1
ATOM 1439 C C . LEU A 1 199 ? 12.654 2.102 -26.581 1.00 63.00 199 LEU A C 1
ATOM 1441 O O . LEU A 1 199 ? 11.611 1.438 -26.530 1.00 63.00 199 LEU A O 1
ATOM 1445 N N . ASP A 1 200 ? 13.881 1.610 -26.408 1.00 84.00 200 ASP A N 1
ATOM 1446 C CA . ASP A 1 200 ? 14.123 0.259 -25.923 1.00 84.00 200 ASP A CA 1
ATOM 1447 C C . ASP A 1 200 ? 13.205 0.037 -24.710 1.00 84.00 200 ASP A C 1
ATOM 1449 O O . ASP A 1 200 ? 13.081 0.912 -23.844 1.00 84.00 200 ASP A O 1
ATOM 1453 N N . GLN A 1 201 ? 12.460 -1.068 -24.694 1.00 88.19 201 GLN A N 1
ATOM 1454 C CA . GLN A 1 201 ? 11.448 -1.361 -23.672 1.00 88.19 201 GLN A CA 1
ATOM 1455 C C . GLN A 1 201 ? 12.040 -1.191 -22.268 1.00 88.19 201 GLN A C 1
ATOM 1457 O O . GLN A 1 201 ? 11.413 -0.605 -21.387 1.00 88.19 201 GLN A O 1
ATOM 1462 N N . THR A 1 202 ? 13.302 -1.588 -22.113 1.00 89.88 202 THR A N 1
ATOM 1463 C CA . THR A 1 202 ? 14.139 -1.379 -20.929 1.00 89.88 202 THR A CA 1
ATOM 1464 C C . THR A 1 202 ? 14.191 0.087 -20.494 1.00 89.88 202 THR A C 1
ATOM 1466 O O . THR A 1 202 ? 14.004 0.400 -19.320 1.00 89.88 202 THR A O 1
ATOM 1469 N N . GLN A 1 203 ? 14.405 1.013 -21.431 1.00 92.12 203 GLN A N 1
ATOM 1470 C CA . GLN A 1 203 ? 14.466 2.449 -21.163 1.00 92.12 203 GLN A CA 1
ATOM 1471 C C . GLN A 1 203 ? 13.084 3.020 -20.819 1.00 92.12 203 GLN A C 1
ATOM 1473 O O . GLN A 1 203 ? 12.983 3.861 -19.928 1.00 92.12 203 GLN A O 1
ATOM 1478 N N . ARG A 1 204 ? 12.008 2.537 -21.460 1.00 90.88 204 ARG A N 1
ATOM 1479 C CA . ARG A 1 204 ? 10.628 2.924 -21.103 1.00 90.88 204 ARG A CA 1
ATOM 1480 C C . ARG A 1 204 ? 10.273 2.496 -19.687 1.00 90.88 204 ARG A C 1
ATOM 1482 O O . ARG A 1 204 ? 9.777 3.311 -18.916 1.00 90.88 204 ARG A O 1
ATOM 1489 N N . VAL A 1 205 ? 10.563 1.242 -19.342 1.00 94.19 205 VAL A N 1
ATOM 1490 C CA 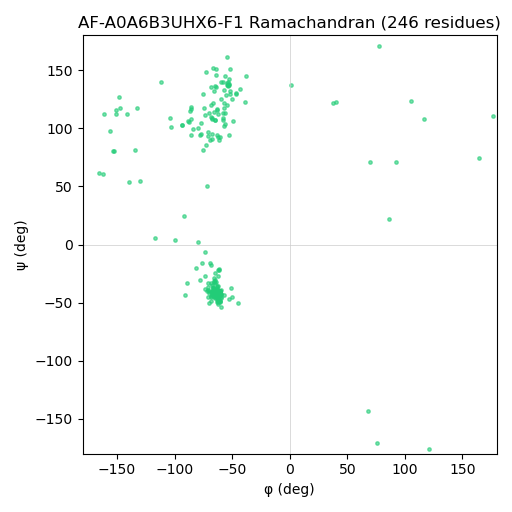. VAL A 1 205 ? 10.342 0.716 -17.993 1.00 94.19 205 VAL A CA 1
ATOM 1491 C C . VAL A 1 205 ? 11.193 1.477 -16.985 1.00 94.19 205 VAL A C 1
ATOM 1493 O O . VAL A 1 205 ? 10.685 1.840 -15.934 1.00 94.19 205 VAL A O 1
ATOM 1496 N N . ARG A 1 206 ? 12.438 1.830 -17.320 1.00 94.75 206 ARG A N 1
ATOM 1497 C CA . ARG A 1 206 ? 13.286 2.648 -16.443 1.00 94.75 206 ARG A CA 1
ATOM 1498 C C . ARG A 1 206 ? 12.689 4.017 -16.138 1.00 94.75 206 ARG A C 1
ATOM 1500 O O . ARG A 1 206 ? 12.671 4.420 -14.980 1.00 94.75 206 ARG A O 1
ATOM 1507 N N . LEU A 1 207 ? 12.186 4.710 -17.157 1.00 94.31 207 LEU A N 1
ATOM 1508 C CA . LEU A 1 207 ? 11.524 6.003 -16.977 1.00 94.31 207 LEU A CA 1
ATOM 1509 C C . LEU A 1 207 ? 10.234 5.865 -16.161 1.00 94.31 207 LEU A C 1
ATOM 1511 O O . LEU A 1 207 ? 10.000 6.673 -15.270 1.00 94.31 207 LEU A O 1
ATOM 1515 N N . ALA A 1 208 ? 9.433 4.827 -16.416 1.00 95.25 208 ALA A N 1
ATOM 1516 C CA . ALA A 1 208 ? 8.193 4.580 -15.682 1.00 95.25 208 ALA A CA 1
ATOM 1517 C C . ALA A 1 208 ? 8.442 4.209 -14.210 1.00 95.25 208 ALA A C 1
ATOM 1519 O O . ALA A 1 208 ? 7.777 4.735 -13.323 1.00 95.25 208 ALA A O 1
ATOM 1520 N N . VAL A 1 209 ? 9.426 3.348 -13.930 1.00 96.19 209 VAL A N 1
ATOM 1521 C CA . VAL A 1 209 ? 9.836 2.998 -12.560 1.00 96.19 209 VAL A CA 1
ATOM 1522 C C . VAL A 1 209 ? 10.385 4.228 -11.835 1.00 96.19 209 VAL A C 1
ATOM 1524 O O . VAL A 1 209 ? 10.058 4.429 -10.668 1.00 96.19 209 VAL A O 1
ATOM 1527 N N . GLY A 1 210 ? 11.171 5.068 -12.517 1.00 95.88 210 GLY A N 1
ATOM 1528 C CA . GLY A 1 210 ? 11.653 6.342 -11.979 1.00 95.88 210 GLY A CA 1
ATOM 1529 C C . GLY A 1 210 ? 10.504 7.279 -11.609 1.00 95.88 210 GLY A C 1
ATOM 1530 O O . GLY A 1 210 ? 10.384 7.658 -10.450 1.00 95.88 210 GLY A O 1
ATOM 1531 N N . ALA A 1 211 ? 9.596 7.549 -12.552 1.00 95.06 211 ALA A N 1
ATOM 1532 C CA . ALA A 1 211 ? 8.422 8.393 -12.326 1.00 95.06 211 ALA A CA 1
ATOM 1533 C C . ALA A 1 211 ? 7.537 7.873 -11.181 1.00 95.06 211 ALA A C 1
ATOM 1535 O O . ALA A 1 211 ? 7.131 8.644 -10.311 1.00 95.06 211 ALA A O 1
ATOM 1536 N N . PHE A 1 212 ? 7.300 6.558 -11.126 1.00 95.62 212 PHE A N 1
ATOM 1537 C CA . PHE A 1 212 ? 6.570 5.932 -10.026 1.00 95.62 212 PHE A CA 1
ATOM 1538 C C . PHE A 1 212 ? 7.293 6.112 -8.685 1.00 95.62 212 PHE A C 1
ATOM 1540 O O . PHE A 1 212 ? 6.662 6.450 -7.686 1.00 95.62 212 PHE A O 1
ATOM 1547 N N . THR A 1 213 ? 8.611 5.899 -8.652 1.00 95.94 213 THR A N 1
ATOM 1548 C CA . THR A 1 213 ? 9.421 6.019 -7.430 1.00 95.94 213 THR A CA 1
ATOM 1549 C C . THR A 1 213 ? 9.442 7.458 -6.923 1.00 95.94 213 THR A C 1
ATOM 1551 O O . THR A 1 213 ? 9.251 7.680 -5.727 1.00 95.94 213 THR A O 1
ATOM 1554 N N . ASP A 1 214 ? 9.592 8.440 -7.811 1.00 95.56 214 ASP A N 1
ATOM 1555 C CA . ASP A 1 214 ? 9.547 9.866 -7.474 1.00 95.56 214 ASP A CA 1
ATOM 1556 C C . ASP A 1 214 ? 8.164 10.264 -6.942 1.00 95.56 214 ASP A C 1
ATOM 1558 O O . ASP A 1 214 ? 8.041 10.923 -5.906 1.00 95.56 214 ASP A O 1
ATOM 1562 N N . TYR A 1 215 ? 7.100 9.797 -7.602 1.00 93.56 215 TYR A N 1
ATOM 1563 C CA . TYR A 1 215 ? 5.722 10.015 -7.169 1.00 93.56 215 TYR A CA 1
ATOM 1564 C C . TYR A 1 215 ? 5.428 9.392 -5.795 1.00 93.56 215 TYR A C 1
ATOM 1566 O O . TYR A 1 215 ? 4.782 10.023 -4.948 1.00 93.56 215 TYR A O 1
ATOM 1574 N N . TRP A 1 216 ? 5.895 8.161 -5.565 1.00 94.19 216 TRP A N 1
ATOM 1575 C CA . TRP A 1 216 ? 5.667 7.429 -4.322 1.00 94.19 216 TRP A CA 1
ATOM 1576 C C . TRP A 1 216 ? 6.444 8.051 -3.162 1.00 94.19 216 TRP A C 1
ATOM 1578 O O . TRP A 1 216 ? 5.854 8.370 -2.130 1.00 94.19 216 TRP A O 1
ATOM 1588 N N . SER A 1 217 ? 7.743 8.290 -3.355 1.00 93.44 217 SER A N 1
ATOM 1589 C CA . SER A 1 217 ? 8.654 8.764 -2.309 1.00 93.44 217 SER A CA 1
ATOM 1590 C C . SER A 1 217 ? 8.526 10.260 -2.003 1.00 93.44 217 SER A C 1
ATOM 1592 O O . SER A 1 217 ? 8.708 10.659 -0.851 1.00 93.44 217 SER A O 1
ATOM 1594 N N . GLY A 1 218 ? 8.155 11.089 -2.986 1.00 92.19 218 GLY A N 1
ATOM 1595 C CA . GLY A 1 218 ? 8.149 12.547 -2.843 1.00 92.19 218 GLY A CA 1
ATOM 1596 C C . GLY A 1 218 ? 7.150 13.091 -1.817 1.00 92.19 218 GLY A C 1
ATOM 1597 O O . GLY A 1 218 ? 7.359 14.171 -1.272 1.00 92.19 218 GLY A O 1
ATOM 1598 N N . HIS A 1 219 ? 6.070 12.357 -1.517 1.00 92.81 219 HIS A N 1
ATOM 1599 C CA . HIS A 1 219 ? 4.992 12.846 -0.649 1.00 92.81 219 HIS A CA 1
ATOM 1600 C C . HIS A 1 219 ? 4.457 11.776 0.315 1.00 92.81 219 HIS A C 1
ATOM 1602 O O . HIS A 1 219 ? 3.244 11.554 0.375 1.00 92.81 219 HIS A O 1
ATOM 1608 N N . LYS A 1 220 ? 5.330 11.138 1.113 1.00 93.75 220 LYS A N 1
ATOM 1609 C CA . LYS A 1 220 ? 4.947 10.067 2.066 1.00 93.75 220 LYS A CA 1
ATOM 1610 C C . LYS A 1 220 ? 3.685 10.399 2.874 1.00 93.75 220 LYS A C 1
ATOM 1612 O O . LYS A 1 220 ? 2.739 9.617 2.887 1.00 93.75 220 LYS A O 1
ATOM 1617 N N . ALA A 1 221 ? 3.625 11.580 3.495 1.00 93.12 221 ALA A N 1
ATOM 1618 C CA . ALA A 1 221 ? 2.481 11.987 4.319 1.00 93.12 221 ALA A CA 1
ATOM 1619 C C . ALA A 1 221 ? 1.158 12.044 3.529 1.00 93.12 221 ALA A C 1
ATOM 1621 O O . ALA A 1 221 ? 0.119 11.598 4.017 1.00 93.12 221 ALA A O 1
ATOM 1622 N N . GLN A 1 222 ? 1.197 12.547 2.293 1.00 93.44 222 GLN A N 1
ATOM 1623 C CA . GLN A 1 222 ? 0.022 12.606 1.427 1.00 93.44 222 GLN A CA 1
ATOM 1624 C C . GLN A 1 222 ? -0.397 11.209 0.955 1.00 93.44 222 GLN A C 1
ATOM 1626 O O . GLN A 1 222 ? -1.584 10.896 0.978 1.00 93.44 222 GLN A O 1
ATOM 1631 N N . ARG A 1 223 ? 0.560 10.344 0.591 1.00 91.19 223 ARG A N 1
ATOM 1632 C CA . ARG A 1 223 ? 0.278 8.964 0.160 1.00 91.19 223 ARG A CA 1
ATOM 1633 C C . ARG A 1 223 ? -0.351 8.142 1.286 1.00 91.19 223 ARG A C 1
ATOM 1635 O O . ARG A 1 223 ? -1.337 7.450 1.053 1.00 91.19 223 ARG A O 1
ATOM 1642 N N . LEU A 1 224 ? 0.153 8.272 2.516 1.00 92.44 224 LEU A N 1
ATOM 1643 C CA . LEU A 1 224 ? -0.446 7.633 3.694 1.00 92.44 224 LEU A CA 1
ATOM 1644 C C . LEU A 1 224 ? -1.878 8.128 3.941 1.00 92.44 224 LEU A C 1
ATOM 1646 O O . LEU A 1 224 ? -2.760 7.324 4.247 1.00 92.44 224 LEU A O 1
ATOM 1650 N N . LYS A 1 225 ? -2.128 9.433 3.765 1.00 91.75 225 LYS A N 1
ATOM 1651 C CA . LYS A 1 225 ? -3.474 10.006 3.880 1.00 91.75 225 LYS A CA 1
ATOM 1652 C C . LYS A 1 225 ? -4.419 9.417 2.831 1.00 91.75 225 LYS A C 1
ATOM 1654 O O . LYS A 1 225 ? -5.460 8.888 3.213 1.00 91.75 225 LYS A O 1
ATOM 1659 N N . GLU A 1 226 ? -4.033 9.419 1.557 1.00 89.00 226 GLU A N 1
ATOM 1660 C CA . GLU A 1 226 ? -4.839 8.851 0.466 1.00 89.00 226 GLU A CA 1
ATOM 1661 C C . GLU A 1 226 ? -5.118 7.350 0.670 1.00 89.00 226 GLU A C 1
ATOM 1663 O O . GLU A 1 226 ? -6.258 6.912 0.529 1.00 89.00 226 GLU A O 1
ATOM 1668 N N . LEU A 1 227 ? -4.118 6.563 1.093 1.00 89.88 227 LEU A N 1
ATOM 1669 C CA . LEU A 1 227 ? -4.298 5.144 1.429 1.00 89.88 227 LEU A CA 1
ATOM 1670 C C . LEU A 1 227 ? -5.286 4.945 2.583 1.00 89.88 227 LEU A C 1
ATOM 1672 O O . LEU A 1 227 ? -6.149 4.065 2.531 1.00 89.88 227 LEU A O 1
ATOM 1676 N N . SER A 1 228 ? -5.188 5.777 3.622 1.00 89.81 228 SER A N 1
ATOM 1677 C CA . SER A 1 228 ? -6.097 5.714 4.765 1.00 89.81 228 SER A CA 1
ATOM 1678 C C . SER A 1 228 ? -7.535 6.075 4.376 1.00 89.81 228 SER A C 1
ATOM 1680 O O . SER A 1 228 ? -8.472 5.410 4.824 1.00 89.81 228 SER A O 1
ATOM 1682 N N . GLU A 1 229 ? -7.718 7.072 3.505 1.00 88.88 229 GLU A N 1
ATOM 1683 C CA . GLU A 1 229 ? -9.019 7.504 2.991 1.00 88.88 229 GLU A CA 1
ATOM 1684 C C . GLU A 1 229 ? -9.634 6.437 2.088 1.00 88.88 229 GLU A C 1
ATOM 1686 O O . GLU A 1 229 ? -10.792 6.071 2.282 1.00 88.88 229 GLU A O 1
ATOM 1691 N N . ALA A 1 230 ? -8.852 5.851 1.183 1.00 85.31 230 ALA A N 1
ATOM 1692 C CA . ALA A 1 230 ? -9.318 4.779 0.315 1.00 85.31 230 ALA A CA 1
ATOM 1693 C C . ALA A 1 230 ? -9.707 3.522 1.108 1.00 85.31 230 ALA A C 1
ATOM 1695 O O . ALA A 1 230 ? -10.770 2.942 0.892 1.00 85.31 230 ALA A O 1
ATOM 1696 N N . GLN A 1 231 ? -8.917 3.144 2.117 1.00 86.69 231 GLN A N 1
ATOM 1697 C CA . GLN A 1 231 ? -9.289 2.056 3.022 1.00 86.69 231 GLN A CA 1
ATOM 1698 C C . GLN A 1 231 ? -10.555 2.399 3.828 1.00 86.69 231 GLN A C 1
ATOM 1700 O O . GLN A 1 231 ? -11.347 1.516 4.149 1.00 86.69 231 GLN A O 1
ATOM 1705 N N . LYS A 1 232 ? -10.782 3.682 4.154 1.00 86.88 232 LYS A N 1
ATOM 1706 C CA . LYS A 1 232 ? -11.997 4.120 4.859 1.00 86.88 232 LYS A CA 1
ATOM 1707 C C . LYS A 1 232 ? -13.205 4.016 3.933 1.00 86.88 232 LYS A C 1
ATOM 1709 O O . LYS A 1 232 ? -14.255 3.571 4.386 1.00 86.88 232 LYS A O 1
ATOM 1714 N N . ALA A 1 233 ? -13.040 4.369 2.660 1.00 83.31 233 ALA A N 1
ATOM 1715 C CA . ALA A 1 233 ? -14.063 4.225 1.633 1.00 83.31 233 ALA A CA 1
ATOM 1716 C C . ALA A 1 233 ? -14.439 2.753 1.395 1.00 83.31 233 ALA A C 1
ATOM 1718 O O . ALA A 1 233 ? -15.617 2.459 1.263 1.00 83.31 233 ALA A O 1
ATOM 1719 N N . LEU A 1 234 ? -13.476 1.822 1.430 1.00 80.12 234 LEU A N 1
ATOM 1720 C CA . LEU A 1 234 ? -13.754 0.380 1.315 1.00 80.12 234 LEU A CA 1
ATOM 1721 C C . LEU A 1 234 ? -14.530 -0.189 2.509 1.00 80.12 234 LEU A C 1
ATOM 1723 O O . LEU A 1 234 ? -15.364 -1.072 2.341 1.00 80.12 234 LEU A O 1
ATOM 1727 N N . LEU A 1 235 ? -14.237 0.293 3.719 1.00 81.00 235 LEU A N 1
ATOM 1728 C CA . LEU A 1 235 ? -14.888 -0.169 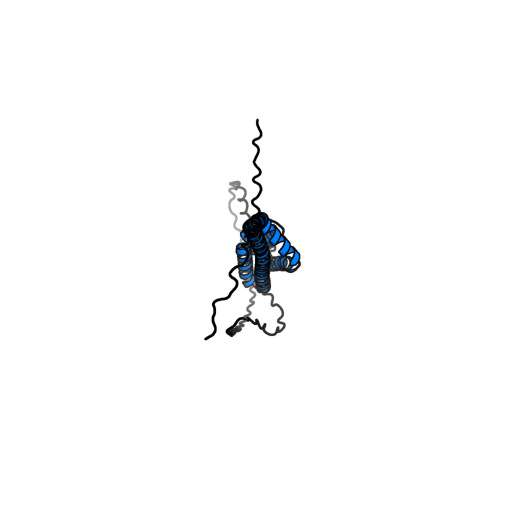4.950 1.00 81.00 235 LEU A CA 1
ATOM 1729 C C . LEU A 1 235 ? -16.247 0.490 5.195 1.00 81.00 235 LEU A C 1
ATOM 1731 O O . LEU A 1 235 ? -17.043 -0.024 5.977 1.00 81.00 235 LEU A O 1
ATOM 1735 N N . THR A 1 236 ? -16.502 1.637 4.568 1.00 80.81 236 THR A N 1
ATOM 1736 C CA . THR A 1 236 ? -17.797 2.307 4.656 1.00 80.81 236 THR A CA 1
ATOM 1737 C C . THR A 1 236 ? -18.688 1.699 3.578 1.00 80.81 236 THR A C 1
ATOM 1739 O O . THR A 1 236 ? -18.442 1.965 2.402 1.00 80.81 236 THR A O 1
ATOM 1742 N N . PRO A 1 237 ? -19.696 0.872 3.917 1.00 64.06 237 PRO A N 1
ATOM 1743 C CA . PRO A 1 237 ? -20.607 0.356 2.907 1.00 64.06 237 PRO A CA 1
ATOM 1744 C C . PRO A 1 237 ? -21.239 1.554 2.198 1.00 64.06 237 PRO A C 1
ATOM 1746 O O . PRO A 1 237 ? -21.808 2.432 2.852 1.00 64.06 237 PRO A O 1
ATOM 1749 N N . ALA A 1 238 ? -21.071 1.628 0.874 1.00 63.41 238 ALA A N 1
ATOM 1750 C CA . ALA A 1 238 ? -21.677 2.689 0.084 1.00 63.41 238 ALA A CA 1
ATOM 1751 C C . ALA A 1 238 ? -23.176 2.735 0.421 1.00 63.41 238 ALA A C 1
ATOM 1753 O O . ALA A 1 238 ? -23.805 1.670 0.447 1.00 63.41 238 ALA A O 1
ATOM 1754 N N . PRO A 1 239 ? -23.762 3.918 0.698 1.00 56.16 239 PRO A N 1
ATOM 1755 C CA . PRO A 1 239 ? -25.202 4.008 0.845 1.00 56.16 239 PRO A CA 1
ATOM 1756 C C . PRO A 1 239 ? -25.785 3.479 -0.459 1.00 56.16 239 PRO A C 1
ATOM 1758 O O . PRO A 1 239 ? -25.485 3.999 -1.536 1.00 56.16 239 PRO A O 1
ATOM 1761 N N . THR A 1 240 ? -26.543 2.388 -0.376 1.00 56.38 240 THR A N 1
ATOM 1762 C CA . THR A 1 240 ? -27.302 1.878 -1.506 1.00 56.38 240 THR A CA 1
ATOM 1763 C C . THR A 1 240 ? -28.181 3.030 -1.958 1.00 56.38 240 THR A C 1
ATOM 1765 O O . THR A 1 240 ? -29.150 3.387 -1.294 1.00 56.38 240 THR A O 1
ATOM 1768 N N . VAL A 1 241 ? -27.796 3.680 -3.058 1.00 55.88 241 VAL A N 1
ATOM 1769 C CA . VAL A 1 241 ? -28.653 4.647 -3.729 1.00 55.88 241 VAL A CA 1
ATOM 1770 C C . VAL A 1 241 ? -29.841 3.821 -4.186 1.00 55.88 241 VAL A C 1
ATOM 1772 O O . VAL A 1 241 ? -29.780 3.129 -5.203 1.00 55.88 241 VAL A O 1
ATOM 1775 N N . SER A 1 242 ? -30.890 3.802 -3.363 1.00 50.53 242 SER A N 1
ATOM 1776 C CA . SER A 1 242 ? -32.173 3.225 -3.709 1.00 50.53 242 SER A CA 1
ATOM 1777 C C . SER A 1 242 ? -32.607 3.966 -4.957 1.00 50.53 242 SER A C 1
ATOM 1779 O O . SER A 1 242 ? -32.983 5.137 -4.901 1.00 50.53 242 SER A O 1
ATOM 1781 N N . LYS A 1 243 ? -32.445 3.307 -6.102 1.00 55.84 243 LYS A N 1
ATOM 1782 C CA . LYS A 1 243 ? -32.927 3.765 -7.392 1.00 55.84 243 LYS A CA 1
ATOM 1783 C C . LYS A 1 243 ? -34.440 3.861 -7.255 1.00 55.84 243 LYS A C 1
ATOM 1785 O O . LYS A 1 243 ? -35.133 2.866 -7.437 1.00 55.84 243 LYS A O 1
ATOM 1790 N N . THR A 1 244 ? -34.932 5.026 -6.839 1.00 63.22 244 THR A N 1
ATOM 1791 C CA . THR A 1 244 ? -36.358 5.330 -6.785 1.00 63.22 244 THR A CA 1
ATOM 1792 C C . THR A 1 244 ? -36.884 5.098 -8.196 1.00 63.22 244 THR A C 1
ATOM 1794 O O . THR A 1 244 ? -36.431 5.786 -9.116 1.00 63.22 244 THR A O 1
ATOM 1797 N N . PRO A 1 245 ? -37.749 4.095 -8.423 1.00 62.00 245 PRO A N 1
ATOM 1798 C CA . PRO A 1 245 ? -38.311 3.883 -9.741 1.00 62.00 245 PRO A CA 1
ATOM 1799 C C . PRO A 1 245 ? -39.136 5.124 -10.071 1.00 62.00 245 PRO A C 1
ATOM 1801 O O . PRO A 1 245 ? -40.091 5.453 -9.365 1.00 62.00 245 PRO A O 1
ATOM 1804 N N . ALA A 1 246 ? -38.721 5.845 -11.110 1.00 64.50 246 ALA A N 1
ATOM 1805 C CA . ALA A 1 246 ? -39.527 6.901 -11.689 1.00 64.50 246 ALA A CA 1
ATOM 1806 C C . ALA A 1 246 ? -40.856 6.265 -12.113 1.00 64.50 246 ALA A C 1
ATOM 1808 O O . ALA A 1 246 ? -40.876 5.384 -12.974 1.00 64.50 246 ALA A O 1
ATOM 1809 N N . LYS A 1 247 ? -41.946 6.652 -11.442 1.00 61.53 247 LYS A N 1
ATOM 1810 C CA . LYS A 1 247 ? -43.300 6.325 -11.881 1.00 61.53 247 LYS A CA 1
ATOM 1811 C C . LYS A 1 247 ? -43.500 6.989 -13.241 1.00 61.53 247 LYS A C 1
ATOM 1813 O O . LYS A 1 247 ? -43.479 8.217 -13.319 1.00 61.53 247 LYS A O 1
ATOM 1818 N N . HIS A 1 248 ? -43.616 6.158 -14.271 1.00 59.53 248 HIS A N 1
ATOM 1819 C CA . HIS A 1 248 ? -44.237 6.522 -15.537 1.00 59.53 248 HIS A CA 1
ATOM 1820 C C . HIS A 1 248 ? -45.754 6.583 -15.367 1.00 59.53 248 HIS A C 1
ATOM 1822 O O . HIS A 1 248 ? -46.279 5.779 -14.560 1.00 59.53 248 HIS A O 1
#

pLDDT: mean 71.74, std 21.3, range [36.88, 96.62]

Solvent-accessible surface area (backbone atoms only — not comparable to full-atom values): 16249 Å² total; per-residue (Å²): 136,82,83,85,81,80,69,78,78,78,66,69,80,79,74,76,55,74,65,58,59,53,50,52,54,48,48,68,53,51,51,57,52,51,50,49,53,51,52,50,52,51,54,55,55,50,53,55,52,54,49,53,52,50,53,51,51,52,51,52,55,50,50,54,38,37,52,54,19,57,69,38,66,68,76,53,26,60,58,30,47,50,53,35,54,49,53,48,44,75,75,32,47,80,49,48,74,74,52,60,72,68,44,51,49,51,47,50,36,50,49,28,67,73,41,82,75,78,76,76,77,76,77,77,75,80,78,80,78,83,75,87,72,90,74,83,86,82,91,79,84,88,82,90,79,79,88,82,88,84,88,84,89,80,90,78,92,77,91,75,89,78,80,82,83,82,81,86,66,89,83,89,70,88,80,83,80,75,77,84,84,71,90,69,76,85,79,76,82,78,79,84,75,87,79,86,89,71,77,54,52,62,58,42,33,50,53,34,43,45,54,45,39,50,63,57,64,74,38,52,72,58,54,53,48,52,53,52,50,42,53,48,54,71,72,44,76,72,80,77,75,74,78,74,77,79,82,126

Foldseek 3Di:
DDDPPDDPPPPPPCPPDPVNVVVVVVCVVVVVVVVVVVVVVVVVVVVVVVVLVLLVVLLVVLLVLLVVLLPDDDPVNLVSLVVSLVSCCVSCVLLCVVPDPLVVLSVLLVDLSVFDDDPDPPDDPDDDDPPPDDDDDDDDDDDDDDDDDDDDDDDDDDDDPPDDDDDDDPDDDDDPDDDDDPPDDDPPPDPDDDDDDDDDSSVSSSVSSVVSSCVSPVCVPVSSVSSVVSVVVVVPPPPPPPPPPPDD

Radius of gyration: 38.95 Å; Cα contacts (8 Å, |Δi|>4): 84; chains: 1; bounding box: 80×32×158 Å

Mean predicted aligned error: 18.41 Å